Protein AF-A0AAI9EAX4-F1 (afdb_monomer)

Mean predicted aligned error: 11.77 Å

pLDDT: mean 80.47, std 24.31, range [25.2, 98.38]

Sequence (214 aa):
MRRTCQTTLLSLQWLIKSNVPVEVDAMWQENSTQPCDTGSPLPTLQKEFPSLDFTSVDPTFPSKSPPYYAFTPAANKTRGAACLQDLYSRPEKVIAVVSHSGFLRTGIARRRFANADYRIFTFGGLELFEDEGTERKGGGLGRSQRGIFEVREGDFPREEEEEDDDDAEPEEPEHPNEEPLLAAAAESWLSPLWSLLAIFGGGGGGGGGGGGRG

Solvent-accessible surface area (backbone atoms only — not comparable to full-atom values): 13166 Å² total; per-residue (Å²): 83,70,72,37,56,51,47,47,60,66,76,42,35,71,47,48,77,70,70,48,85,76,85,53,62,60,89,52,46,46,39,55,81,48,77,91,45,43,46,65,48,58,74,58,48,45,71,74,39,72,90,56,64,61,88,82,30,58,82,68,47,47,58,52,52,74,72,56,36,22,54,39,70,68,21,33,43,53,40,22,51,51,54,41,51,53,58,65,70,45,91,55,58,64,46,80,45,65,36,30,37,64,28,44,19,65,27,68,66,26,33,57,52,27,68,79,17,31,40,42,28,37,52,70,73,86,44,77,44,66,36,65,75,18,50,78,44,8,22,72,71,45,67,15,59,65,66,80,49,82,81,54,77,86,79,35,70,81,81,76,76,79,74,78,77,84,76,80,74,92,78,86,89,83,86,92,86,77,88,82,92,84,87,86,83,81,82,86,82,94,79,92,80,43,22,39,41,36,40,36,38,69,75,79,88,79,84,92,82,83,83,89,88,133

Foldseek 3Di:
DLVLLVLCCPVVVVVVVVVDDDDDEQLQQAQDPPPLRFDDQPVVVCVVRVVHDCPPYDNCPPDCDDDQNPNDLNNLQVSLLVVLVVVLPDPAQKDKDWHFQLSCCRRHAQFGFWAQFEWEWEDPPSHTDTDPCQQVLQGPVSPGDHDGHDDDPVSGPPPDPPPPCPPDDDDDDDDDDDDDDDDDDDDDDDDDGTYMYMYGHPPDDDDDDDDDDD

Radius of gyration: 22.08 Å; Cα contacts (8 Å, |Δi|>4): 309; chains: 1; bounding box: 71×62×52 Å

Structure (mmCIF, N/CA/C/O backbone):
data_AF-A0AAI9EAX4-F1
#
_entry.id   AF-A0AAI9EAX4-F1
#
loop_
_atom_site.group_PDB
_atom_site.id
_atom_site.type_symbol
_atom_site.label_atom_id
_atom_site.label_alt_id
_atom_site.label_comp_id
_atom_site.label_asym_id
_atom_site.label_entity_id
_atom_site.label_seq_id
_atom_site.pdbx_PDB_ins_code
_atom_site.Cartn_x
_atom_site.Cartn_y
_atom_site.Cartn_z
_atom_site.occupancy
_atom_site.B_iso_or_equiv
_atom_site.auth_seq_id
_atom_site.auth_comp_id
_atom_site.auth_asym_id
_atom_site.auth_atom_id
_atom_site.pdbx_PDB_model_num
ATOM 1 N N . MET A 1 1 ? 4.984 7.178 2.406 1.00 92.94 1 MET A N 1
ATOM 2 C CA . MET A 1 1 ? 5.122 8.389 1.550 1.00 92.94 1 MET A CA 1
ATOM 3 C C . MET A 1 1 ? 4.101 9.441 1.985 1.00 92.94 1 MET A C 1
ATOM 5 O O . MET A 1 1 ? 3.061 9.056 2.498 1.00 92.94 1 MET A O 1
ATOM 9 N N . ARG A 1 2 ? 4.323 10.748 1.748 1.00 95.56 2 ARG A N 1
ATOM 10 C CA . ARG A 1 2 ? 3.392 11.828 2.173 1.00 95.56 2 ARG A CA 1
ATOM 11 C C . ARG A 1 2 ? 1.918 11.535 1.838 1.00 95.56 2 ARG A C 1
ATOM 13 O O . ARG A 1 2 ? 1.054 11.666 2.699 1.00 95.56 2 ARG A O 1
ATOM 20 N N . ARG A 1 3 ? 1.646 11.084 0.605 1.00 92.75 3 ARG A N 1
ATOM 21 C CA . ARG A 1 3 ? 0.286 10.777 0.120 1.00 92.75 3 ARG A CA 1
ATOM 22 C C . ARG A 1 3 ? -0.392 9.642 0.901 1.00 92.75 3 ARG A C 1
ATOM 24 O O . ARG A 1 3 ? -1.595 9.717 1.148 1.00 92.75 3 ARG A O 1
ATOM 31 N N . THR A 1 4 ? 0.358 8.621 1.324 1.00 95.50 4 THR A N 1
ATOM 32 C CA . THR A 1 4 ? -0.196 7.519 2.128 1.00 95.50 4 THR A CA 1
ATOM 33 C C . THR A 1 4 ? -0.457 7.968 3.558 1.00 95.50 4 THR A C 1
ATOM 35 O O . THR A 1 4 ? -1.554 7.738 4.052 1.00 95.50 4 THR A O 1
ATOM 38 N N . CYS A 1 5 ? 0.458 8.729 4.172 1.00 96.44 5 CYS A N 1
ATOM 39 C CA . CYS A 1 5 ? 0.250 9.325 5.499 1.00 96.44 5 CYS A CA 1
ATOM 40 C C . CYS A 1 5 ? -1.024 10.188 5.544 1.00 96.44 5 CYS A C 1
ATOM 42 O O . CYS A 1 5 ? -1.869 10.006 6.419 1.00 96.44 5 CYS A O 1
ATOM 44 N N . GLN A 1 6 ? -1.213 11.077 4.561 1.00 96.12 6 GLN A N 1
ATOM 45 C CA . GLN A 1 6 ? -2.427 11.897 4.443 1.00 96.12 6 GLN A CA 1
ATOM 46 C C . GLN A 1 6 ? -3.685 11.042 4.271 1.00 96.12 6 GLN A C 1
ATOM 48 O O . GLN A 1 6 ? -4.680 11.269 4.955 1.00 96.12 6 GLN A O 1
ATOM 53 N N . THR A 1 7 ? -3.644 10.045 3.383 1.00 94.12 7 THR A N 1
ATOM 54 C CA . THR A 1 7 ? -4.793 9.163 3.126 1.00 94.12 7 THR A CA 1
ATOM 55 C C . THR A 1 7 ? -5.202 8.404 4.383 1.00 94.12 7 THR A C 1
ATOM 57 O O . THR A 1 7 ? -6.393 8.373 4.696 1.00 94.12 7 THR A O 1
ATOM 60 N N . THR A 1 8 ? -4.239 7.860 5.131 1.00 95.81 8 THR A N 1
ATOM 61 C CA . THR A 1 8 ? -4.474 7.186 6.414 1.00 95.81 8 THR A CA 1
ATOM 62 C C . THR A 1 8 ? -5.141 8.128 7.413 1.00 95.81 8 THR A C 1
ATOM 64 O O . THR A 1 8 ? -6.215 7.821 7.927 1.00 95.81 8 THR A O 1
ATOM 67 N N . LEU A 1 9 ? -4.556 9.308 7.643 1.00 95.88 9 LEU A N 1
ATOM 68 C CA . LEU A 1 9 ? -5.046 10.253 8.651 1.00 95.88 9 LEU A CA 1
ATOM 69 C C . LEU A 1 9 ? -6.412 10.863 8.309 1.00 95.88 9 LEU A C 1
ATOM 71 O O . LEU A 1 9 ? -7.163 11.201 9.222 1.00 95.88 9 LEU A O 1
ATOM 75 N N . LEU A 1 10 ? -6.742 11.008 7.023 1.00 94.12 10 LEU A N 1
ATOM 76 C CA . LEU A 1 10 ? -8.022 11.566 6.576 1.00 94.12 10 LEU A CA 1
ATOM 77 C C . LEU A 1 10 ? -9.114 10.498 6.460 1.00 94.12 10 LEU A C 1
ATOM 79 O O . LEU A 1 10 ? -10.216 10.685 6.968 1.00 94.12 10 LEU A O 1
ATOM 83 N N . SER A 1 11 ? -8.819 9.373 5.807 1.00 92.50 11 SER A N 1
ATOM 84 C CA . SER A 1 11 ? -9.838 8.378 5.430 1.00 92.50 11 SER A CA 1
ATOM 85 C C . SER A 1 11 ? -10.098 7.360 6.536 1.00 92.50 11 SER A C 1
ATOM 87 O O . SER A 1 11 ? -11.209 6.846 6.662 1.00 92.50 11 SER A O 1
ATOM 89 N N . LEU A 1 12 ? -9.084 7.077 7.358 1.00 94.31 12 LEU A N 1
ATOM 90 C CA . LEU A 1 12 ? -9.155 6.108 8.454 1.00 94.31 12 LEU A CA 1
ATOM 91 C C . LEU A 1 12 ? -9.147 6.793 9.826 1.00 94.31 12 LEU A C 1
ATOM 93 O O . LEU A 1 12 ? -8.984 6.131 10.847 1.00 94.31 12 LEU A O 1
ATOM 97 N N . GLN A 1 13 ? -9.385 8.110 9.875 1.00 95.25 13 GLN A N 1
ATOM 98 C CA . GLN A 1 13 ? -9.386 8.883 11.120 1.00 95.25 13 GLN A CA 1
ATOM 99 C C . GLN A 1 13 ? -10.303 8.285 12.194 1.00 95.25 13 GLN A C 1
ATOM 101 O O . GLN A 1 13 ? -10.005 8.353 13.383 1.00 95.25 13 GLN A O 1
ATOM 106 N N . TRP A 1 14 ? -11.436 7.718 11.780 1.00 95.75 14 TRP A N 1
ATOM 107 C CA . TRP A 1 14 ? -12.404 7.109 12.683 1.00 95.75 14 TRP A CA 1
ATOM 108 C C . TRP A 1 14 ? -11.838 5.869 13.395 1.00 95.75 14 TRP A C 1
ATOM 110 O O . TRP A 1 14 ? -12.095 5.712 14.582 1.00 95.75 14 TRP A O 1
ATOM 120 N N . LEU A 1 15 ? -11.005 5.059 12.727 1.00 95.19 15 LEU A N 1
ATOM 121 C CA . LEU A 1 15 ? -10.298 3.926 13.342 1.00 95.19 15 LEU A CA 1
ATOM 122 C C . LEU A 1 15 ? -9.231 4.411 14.326 1.00 95.19 15 LEU A C 1
ATOM 124 O O . LEU A 1 15 ? -9.143 3.905 15.442 1.00 95.19 15 LEU A O 1
ATOM 128 N N . ILE A 1 16 ? -8.469 5.438 13.939 1.00 95.31 16 ILE A N 1
ATOM 129 C CA . ILE A 1 16 ? -7.430 6.040 14.789 1.00 95.31 16 ILE A CA 1
ATOM 130 C C . ILE A 1 16 ? -8.053 6.597 16.075 1.00 95.31 16 ILE A C 1
ATOM 132 O O . ILE A 1 16 ? -7.567 6.342 17.173 1.00 95.31 16 ILE A O 1
ATOM 136 N N . LYS A 1 17 ? -9.188 7.299 15.960 1.00 96.38 17 LYS A N 1
ATOM 137 C CA . LYS A 1 17 ? -9.969 7.797 17.108 1.00 96.38 17 LYS A CA 1
ATOM 138 C C . LYS A 1 17 ? -10.518 6.674 17.994 1.00 96.38 17 LYS A C 1
ATOM 140 O O . LYS A 1 17 ? -10.800 6.915 19.163 1.00 96.38 17 LYS A O 1
ATOM 145 N N . SER A 1 18 ? -10.662 5.466 17.455 1.00 96.94 18 SER A N 1
ATOM 146 C CA . SER A 1 18 ? -11.026 4.252 18.191 1.00 96.94 18 SER A CA 1
ATOM 147 C C . SER A 1 18 ? -9.814 3.465 18.711 1.00 96.94 18 SER A C 1
ATOM 149 O O . SER A 1 18 ? -9.976 2.319 19.119 1.00 96.94 18 SER A O 1
ATOM 151 N N . ASN A 1 19 ? -8.622 4.073 18.743 1.00 96.00 19 ASN A N 1
ATOM 152 C CA . ASN A 1 19 ? -7.365 3.482 19.218 1.00 96.00 19 ASN A CA 1
ATOM 153 C C . ASN A 1 19 ? -6.867 2.280 18.399 1.00 96.00 19 ASN A C 1
ATOM 155 O O . ASN A 1 19 ? -6.157 1.425 18.928 1.00 96.00 19 ASN A O 1
ATOM 159 N N . VAL A 1 20 ? -7.206 2.203 17.109 1.00 96.06 20 VAL A N 1
ATOM 160 C CA . VAL A 1 20 ? -6.536 1.259 16.204 1.00 96.06 20 VAL A CA 1
ATOM 161 C C . VAL A 1 20 ? -5.121 1.781 15.916 1.00 96.06 20 VAL A C 1
ATOM 163 O O . VAL A 1 20 ? -4.994 2.938 15.501 1.00 96.06 20 VAL A O 1
ATOM 166 N N . PRO A 1 21 ? -4.065 0.975 16.141 1.00 95.81 21 PRO A N 1
ATOM 167 C CA . PRO A 1 21 ? -2.690 1.410 15.924 1.00 95.81 21 PRO A CA 1
ATOM 168 C C . PRO A 1 21 ? -2.411 1.674 14.440 1.00 95.81 21 PRO A C 1
ATOM 170 O O . PRO A 1 21 ? -2.977 1.026 13.559 1.00 95.81 21 PRO A O 1
ATOM 173 N N . VAL A 1 22 ? -1.516 2.628 14.173 1.00 97.19 22 VAL A N 1
ATOM 174 C CA . VAL A 1 22 ? -1.016 2.935 12.828 1.00 97.19 22 VAL A CA 1
ATOM 175 C C . VAL A 1 22 ? 0.476 2.655 12.799 1.00 97.19 22 VAL A C 1
ATOM 177 O O . VAL A 1 22 ? 1.227 3.263 13.556 1.00 97.19 22 VAL A O 1
ATOM 180 N N . GLU A 1 23 ? 0.887 1.771 11.900 1.00 97.25 23 GLU A N 1
ATOM 181 C CA . GLU A 1 23 ? 2.288 1.458 11.644 1.00 97.25 23 GLU A CA 1
ATOM 182 C C . GLU A 1 23 ? 2.729 2.103 10.329 1.00 97.25 23 GLU A C 1
ATOM 184 O O . GLU A 1 23 ? 2.016 2.047 9.321 1.00 97.25 23 GLU A O 1
ATOM 189 N N . VAL A 1 24 ? 3.888 2.760 10.350 1.00 97.75 24 VAL A N 1
ATOM 190 C CA . VAL A 1 24 ? 4.512 3.320 9.152 1.00 97.75 24 VAL A CA 1
ATOM 191 C C . VAL A 1 24 ? 5.652 2.400 8.745 1.00 97.75 24 VAL A C 1
ATOM 193 O O . VAL A 1 24 ? 6.539 2.133 9.547 1.00 97.75 24 VAL A O 1
ATOM 196 N N . ASP A 1 25 ? 5.641 1.950 7.493 1.00 97.38 25 ASP A N 1
ATOM 197 C CA . ASP A 1 25 ? 6.605 0.969 6.999 1.00 97.38 25 ASP A CA 1
ATOM 198 C C . ASP A 1 25 ? 7.050 1.307 5.562 1.00 97.38 25 ASP A C 1
ATOM 200 O O . ASP A 1 25 ? 6.240 1.581 4.667 1.00 97.38 25 ASP A O 1
ATOM 204 N N . ALA A 1 26 ? 8.371 1.330 5.360 1.00 97.38 26 ALA A N 1
ATOM 205 C CA . ALA A 1 26 ? 9.020 1.625 4.087 1.00 97.38 26 ALA A CA 1
ATOM 206 C C . ALA A 1 26 ? 8.817 0.518 3.042 1.00 97.38 26 ALA A C 1
ATOM 208 O O . ALA A 1 26 ? 8.855 0.814 1.846 1.00 97.38 26 ALA A O 1
ATOM 209 N N . MET A 1 27 ? 8.537 -0.724 3.449 1.00 97.75 27 MET A N 1
ATOM 210 C CA . MET A 1 27 ? 8.286 -1.847 2.537 1.00 97.75 27 MET A CA 1
ATOM 211 C C . MET A 1 27 ? 7.044 -1.637 1.660 1.00 97.75 27 MET A C 1
ATOM 213 O O . MET A 1 27 ? 6.956 -2.198 0.571 1.00 97.75 27 MET A O 1
ATOM 217 N N . TRP A 1 28 ? 6.129 -0.754 2.074 1.00 97.38 28 TRP A N 1
ATOM 218 C CA . TRP A 1 28 ? 4.896 -0.411 1.354 1.00 97.38 28 TRP A CA 1
ATOM 219 C C . TRP A 1 28 ? 5.002 0.824 0.453 1.00 97.38 28 TRP A C 1
ATOM 221 O O . TRP A 1 28 ? 3.979 1.348 -0.005 1.00 97.38 28 TRP A O 1
ATOM 231 N N . GLN A 1 29 ? 6.209 1.338 0.212 1.00 96.12 29 GLN A N 1
ATOM 232 C CA . GLN A 1 29 ? 6.412 2.450 -0.717 1.00 96.12 29 GLN A CA 1
ATOM 233 C C . GLN A 1 29 ? 6.137 2.054 -2.181 1.00 96.12 29 GLN A C 1
ATOM 235 O O . GLN A 1 29 ? 6.177 0.877 -2.533 1.00 96.12 29 GLN A O 1
ATOM 240 N N . GLU A 1 30 ? 5.888 3.041 -3.052 1.00 95.50 30 GLU A N 1
ATOM 241 C CA . GLU A 1 30 ? 5.718 2.780 -4.491 1.00 95.50 30 GLU A CA 1
ATOM 242 C C . GLU A 1 30 ? 6.979 2.141 -5.101 1.00 95.50 30 GLU A C 1
ATOM 244 O O . GLU A 1 30 ? 8.095 2.339 -4.611 1.00 95.50 30 GLU A O 1
ATOM 249 N N . ASN A 1 31 ? 6.808 1.343 -6.153 1.00 94.06 31 ASN A N 1
ATOM 250 C CA . ASN A 1 31 ? 7.900 0.601 -6.779 1.00 94.06 31 ASN A CA 1
ATOM 251 C C . ASN A 1 31 ? 8.735 1.430 -7.763 1.00 94.06 31 ASN A C 1
ATOM 253 O O . ASN A 1 31 ? 9.932 1.193 -7.850 1.00 94.06 31 ASN A O 1
ATOM 257 N N . SER A 1 32 ? 8.136 2.399 -8.456 1.00 93.12 32 SER A N 1
ATOM 258 C CA . SER A 1 32 ? 8.816 3.171 -9.495 1.00 93.12 32 SER A CA 1
ATOM 259 C C . SER A 1 32 ? 9.848 4.154 -8.921 1.00 93.12 32 SER A C 1
ATOM 261 O O . SER A 1 32 ? 9.729 4.632 -7.788 1.00 93.12 32 SER A O 1
ATOM 263 N N . THR A 1 33 ? 10.865 4.469 -9.726 1.00 92.56 33 THR A N 1
ATOM 264 C CA . THR A 1 33 ? 11.922 5.451 -9.422 1.00 92.56 33 THR A CA 1
ATOM 265 C C . THR A 1 33 ? 11.577 6.868 -9.874 1.00 92.56 33 THR A C 1
ATOM 267 O O . THR A 1 33 ? 12.391 7.778 -9.721 1.00 92.56 33 THR A O 1
ATOM 270 N N . GLN A 1 34 ? 10.375 7.092 -10.418 1.00 90.00 34 GLN A N 1
ATOM 271 C CA . GLN A 1 34 ? 9.969 8.423 -10.857 1.00 90.00 34 GLN A CA 1
ATOM 272 C C . GLN A 1 34 ? 10.002 9.407 -9.674 1.00 90.00 34 GLN A C 1
ATOM 274 O O . GLN A 1 34 ? 9.651 9.034 -8.547 1.00 90.00 34 GLN A O 1
ATOM 279 N N . PRO A 1 35 ? 10.358 10.687 -9.890 1.00 89.62 35 PRO A N 1
ATOM 280 C CA . PRO A 1 35 ? 10.411 11.666 -8.804 1.00 89.62 35 PRO A CA 1
ATOM 281 C C . PRO A 1 35 ? 9.089 11.792 -8.034 1.00 89.62 35 PRO A C 1
ATOM 283 O O . PRO A 1 35 ? 9.083 12.000 -6.823 1.00 89.62 35 PRO A O 1
ATOM 286 N N . CYS A 1 36 ? 7.951 11.614 -8.712 1.00 87.19 36 CYS A N 1
ATOM 287 C CA . CYS A 1 36 ? 6.626 11.641 -8.090 1.00 87.19 36 CYS A CA 1
ATOM 288 C C . CYS A 1 36 ? 6.307 10.397 -7.234 1.00 87.19 36 CYS A C 1
ATOM 290 O O . CYS A 1 36 ? 5.404 10.465 -6.389 1.00 87.19 36 CYS A O 1
ATOM 292 N N . ASP A 1 37 ? 7.047 9.303 -7.413 1.00 90.25 37 ASP A N 1
ATOM 293 C CA . ASP A 1 37 ? 6.908 8.017 -6.715 1.00 90.25 37 ASP A CA 1
ATOM 294 C C . ASP A 1 37 ? 8.024 7.769 -5.688 1.00 90.25 37 ASP A C 1
ATOM 296 O O . ASP A 1 37 ? 8.017 6.784 -4.941 1.00 90.25 37 ASP A O 1
ATOM 300 N N . THR A 1 38 ? 8.945 8.724 -5.574 1.00 94.00 38 THR A N 1
ATOM 301 C CA . THR A 1 38 ? 9.957 8.769 -4.524 1.00 94.00 38 THR A CA 1
ATOM 302 C C . THR A 1 38 ? 9.430 9.556 -3.323 1.00 94.00 38 THR A C 1
ATOM 304 O O . THR A 1 38 ? 8.792 10.604 -3.447 1.00 94.00 38 THR A O 1
ATOM 307 N N . GLY A 1 39 ? 9.619 9.004 -2.124 1.00 93.56 39 GLY A N 1
ATOM 308 C CA . GLY A 1 39 ? 9.177 9.632 -0.880 1.00 93.56 39 GLY A CA 1
ATOM 309 C C . GLY A 1 39 ? 9.954 10.907 -0.534 1.00 93.56 39 GLY A C 1
ATOM 310 O O . GLY A 1 39 ? 10.961 11.237 -1.147 1.00 93.56 39 GLY A O 1
ATOM 311 N N . SER A 1 40 ? 9.495 11.625 0.493 1.00 96.25 40 SER A N 1
ATOM 312 C CA . SER A 1 40 ? 10.293 12.685 1.125 1.00 96.25 40 SER A CA 1
ATOM 313 C C . SER A 1 40 ? 11.113 12.106 2.283 1.00 96.25 40 SER A C 1
ATOM 315 O O . SER A 1 40 ? 10.648 11.139 2.885 1.00 96.25 40 SER A O 1
ATOM 317 N N . PRO A 1 41 ? 12.275 12.685 2.633 1.00 96.81 41 PRO A N 1
ATOM 318 C CA . PRO A 1 41 ? 13.086 12.223 3.760 1.00 96.81 41 PRO A CA 1
ATOM 319 C C . PRO A 1 41 ? 12.310 12.133 5.082 1.00 96.81 41 PRO A C 1
ATOM 321 O O . PRO A 1 41 ? 11.395 12.927 5.329 1.00 96.81 41 PRO A O 1
ATOM 324 N N . LEU A 1 42 ? 12.714 11.209 5.961 1.00 97.56 42 LEU A N 1
ATOM 325 C CA . LEU A 1 42 ? 12.060 10.990 7.260 1.00 97.56 42 LEU A CA 1
ATOM 326 C C . LEU A 1 42 ? 11.935 12.262 8.119 1.00 97.56 42 LEU A C 1
ATOM 328 O O . LEU A 1 42 ? 10.827 12.505 8.598 1.00 97.56 42 LEU A O 1
ATOM 332 N N . PRO A 1 43 ? 12.960 13.134 8.261 1.00 97.69 43 PRO A N 1
ATOM 333 C CA . PRO A 1 43 ? 12.820 14.360 9.055 1.00 97.69 43 PRO A CA 1
ATOM 334 C C . PRO A 1 43 ? 11.721 15.295 8.534 1.00 97.69 43 PRO A C 1
ATOM 336 O O . PRO A 1 43 ? 11.022 15.951 9.307 1.00 97.69 43 PRO A O 1
ATOM 339 N N . THR A 1 44 ? 11.534 15.341 7.212 1.00 98.19 44 THR A N 1
ATOM 340 C CA . THR A 1 44 ? 10.458 16.111 6.586 1.00 98.19 44 THR A CA 1
ATOM 341 C C . THR A 1 44 ? 9.097 15.516 6.934 1.00 98.19 44 THR A C 1
ATOM 343 O O . THR A 1 44 ? 8.210 16.246 7.370 1.00 98.19 44 THR A O 1
ATOM 346 N N . LEU A 1 45 ? 8.932 14.196 6.792 1.00 98.12 45 LEU A N 1
ATOM 347 C CA . LEU A 1 45 ? 7.661 13.526 7.085 1.00 98.12 45 LEU A CA 1
ATOM 348 C C . LEU A 1 45 ? 7.298 13.576 8.573 1.00 98.12 45 LEU A C 1
ATOM 350 O O . LEU A 1 45 ? 6.145 13.841 8.893 1.00 98.12 45 LEU A O 1
ATOM 354 N N . GLN A 1 46 ? 8.260 13.396 9.476 1.00 97.81 46 GLN A N 1
ATOM 355 C CA . GLN A 1 46 ? 8.043 13.502 10.924 1.00 97.81 46 GLN A CA 1
ATOM 356 C C . GLN A 1 46 ? 7.540 14.894 11.323 1.00 97.81 46 GLN A C 1
ATOM 358 O O . GLN A 1 46 ? 6.622 15.019 12.131 1.00 97.81 46 GLN A O 1
ATOM 363 N N . LYS A 1 47 ? 8.099 15.951 10.717 1.00 98.31 47 LYS A N 1
ATOM 364 C CA . LYS A 1 47 ? 7.644 17.328 10.943 1.00 98.31 47 LYS A CA 1
ATOM 365 C C . LYS A 1 47 ? 6.227 17.568 10.413 1.00 98.31 47 LYS A C 1
ATOM 367 O O . LYS A 1 47 ? 5.461 18.299 11.033 1.00 98.31 47 LYS A O 1
ATOM 372 N N . GLU A 1 48 ? 5.891 16.996 9.260 1.00 98.38 48 GLU A N 1
ATOM 373 C CA . GLU A 1 48 ? 4.571 17.148 8.635 1.00 98.38 48 GLU A CA 1
ATOM 374 C C . GLU A 1 48 ? 3.479 16.315 9.321 1.00 98.38 48 GLU A C 1
ATOM 376 O O . GLU A 1 48 ? 2.324 16.737 9.368 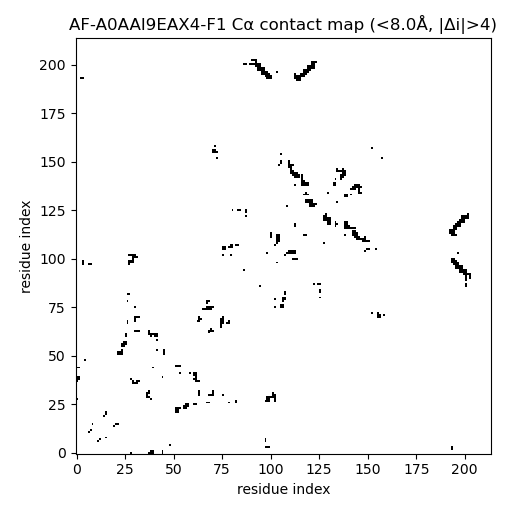1.00 98.38 48 GLU A O 1
ATOM 381 N N . PHE A 1 49 ? 3.836 15.149 9.864 1.00 98.06 49 PHE A N 1
ATOM 382 C CA . PHE A 1 49 ? 2.915 14.185 10.464 1.00 98.06 49 PHE A CA 1
ATOM 383 C C . PHE A 1 49 ? 3.352 13.802 11.885 1.00 98.06 49 PHE A C 1
ATOM 385 O O . PHE A 1 49 ? 3.624 12.630 12.143 1.00 98.06 49 PHE A O 1
ATOM 392 N N . PRO A 1 50 ? 3.373 14.752 12.839 1.00 97.62 50 PRO A N 1
ATOM 393 C CA . PRO A 1 50 ? 3.887 14.513 14.192 1.00 97.62 50 PRO A CA 1
ATOM 394 C C . PRO A 1 50 ? 3.057 13.508 15.005 1.00 97.62 50 PRO A C 1
ATOM 396 O O . PRO A 1 50 ? 3.481 13.080 16.072 1.00 97.62 50 PRO A O 1
ATOM 399 N N . SER A 1 51 ? 1.858 13.153 14.536 1.00 96.44 51 SER A N 1
ATOM 400 C CA . SER A 1 51 ? 1.003 12.144 15.164 1.00 96.44 51 SER A CA 1
ATOM 401 C C . SER A 1 51 ? 1.332 10.708 14.749 1.00 96.44 51 SER A C 1
ATOM 403 O O . SER A 1 51 ? 0.725 9.785 15.284 1.00 96.44 51 SER A O 1
ATOM 405 N N . LEU A 1 52 ? 2.187 10.512 13.742 1.00 97.50 52 LEU A N 1
ATOM 406 C CA . LEU A 1 52 ? 2.613 9.193 13.282 1.00 97.50 52 LEU A CA 1
ATOM 407 C C . LEU A 1 52 ? 3.993 8.870 13.852 1.00 97.50 52 LEU A C 1
ATOM 409 O O . LEU A 1 52 ? 4.865 9.736 13.907 1.00 97.50 52 LEU A O 1
ATOM 413 N N . ASP A 1 53 ? 4.187 7.613 14.236 1.00 97.31 53 ASP A N 1
ATOM 414 C CA . ASP A 1 53 ? 5.485 7.111 14.666 1.00 97.31 53 ASP A CA 1
ATOM 415 C C . ASP A 1 53 ? 6.292 6.638 13.450 1.00 97.31 53 ASP A C 1
ATOM 417 O O . ASP A 1 53 ? 5.829 5.815 12.662 1.00 97.31 53 ASP A O 1
ATOM 421 N N . PHE A 1 54 ? 7.493 7.191 13.287 1.00 97.69 54 PHE A N 1
ATOM 422 C CA . PHE A 1 54 ? 8.431 6.839 12.218 1.00 97.69 54 PHE A CA 1
ATOM 423 C C . PHE A 1 54 ? 9.695 6.152 12.756 1.00 97.69 54 PHE A C 1
ATOM 425 O O . PHE A 1 54 ? 10.637 5.948 11.995 1.00 97.69 54 PHE A O 1
ATOM 432 N N . THR A 1 55 ? 9.769 5.851 14.054 1.00 96.44 55 THR A N 1
ATOM 433 C CA . THR A 1 55 ? 10.992 5.337 14.696 1.00 96.44 55 THR A CA 1
ATOM 434 C C . THR A 1 55 ? 11.412 3.958 14.191 1.00 96.44 55 THR A C 1
ATOM 436 O O . THR A 1 55 ? 12.605 3.670 14.160 1.00 96.44 55 THR A O 1
ATOM 439 N N . SER A 1 56 ? 10.457 3.133 13.756 1.00 94.81 56 SER A N 1
ATOM 440 C CA . SER A 1 56 ? 10.693 1.806 13.174 1.00 94.81 56 SER A CA 1
ATOM 441 C C . SER A 1 56 ? 10.885 1.815 11.656 1.00 94.81 56 SER A C 1
ATOM 443 O O . SER A 1 56 ? 11.145 0.764 11.073 1.00 94.81 56 SER A O 1
ATOM 445 N N . VAL A 1 57 ? 10.746 2.970 10.994 1.00 97.56 57 VAL A N 1
ATOM 446 C CA . VAL A 1 57 ? 10.869 3.050 9.535 1.00 97.56 57 VAL A CA 1
ATOM 447 C C . VAL A 1 57 ? 12.329 2.869 9.143 1.00 97.56 57 VAL A C 1
ATOM 449 O O . VAL A 1 57 ? 13.208 3.515 9.714 1.00 97.56 57 VAL A O 1
ATOM 452 N N . ASP A 1 58 ? 12.572 2.026 8.136 1.00 96.44 58 ASP A N 1
ATOM 453 C CA . ASP A 1 58 ? 13.900 1.817 7.559 1.00 96.44 58 ASP A CA 1
ATOM 454 C C . ASP A 1 58 ? 14.587 3.173 7.282 1.00 96.44 58 ASP A C 1
ATOM 456 O O . ASP A 1 58 ? 14.061 3.982 6.506 1.00 96.44 58 ASP A O 1
ATOM 460 N N . PRO A 1 59 ? 15.753 3.448 7.898 1.00 95.62 59 PRO A N 1
ATOM 461 C CA . PRO A 1 59 ? 16.430 4.735 7.776 1.00 95.62 59 PRO A CA 1
ATOM 462 C C . PRO A 1 59 ? 16.938 5.021 6.357 1.00 95.62 59 PRO A C 1
ATOM 464 O O . PRO A 1 59 ? 17.256 6.169 6.052 1.00 95.62 59 PRO A O 1
ATOM 467 N N . THR A 1 60 ? 17.009 4.012 5.483 1.00 95.56 60 THR A N 1
ATOM 468 C CA . THR A 1 60 ? 17.353 4.194 4.067 1.00 95.56 60 THR A CA 1
ATOM 469 C C . THR A 1 60 ? 16.198 4.781 3.254 1.00 95.56 60 THR A C 1
ATOM 471 O O . THR A 1 60 ? 16.418 5.264 2.142 1.00 95.56 60 THR A O 1
ATOM 474 N N . PHE A 1 61 ? 14.970 4.809 3.784 1.00 96.38 61 PHE A N 1
ATOM 475 C CA . PHE A 1 61 ? 13.844 5.486 3.143 1.00 96.38 61 PHE A CA 1
ATOM 476 C C . PHE A 1 61 ? 14.167 6.978 2.894 1.00 96.38 61 PHE A C 1
ATOM 478 O O . PHE A 1 61 ? 14.613 7.671 3.813 1.00 96.38 61 PHE A O 1
ATOM 485 N N . PRO A 1 62 ? 13.900 7.534 1.691 1.00 95.50 62 PRO A N 1
ATOM 486 C CA . PRO A 1 62 ? 13.048 7.014 0.616 1.00 95.50 62 PRO A CA 1
ATOM 487 C C . PRO A 1 62 ? 13.806 6.336 -0.540 1.00 95.50 62 PRO A C 1
ATOM 489 O O . PRO A 1 62 ? 13.350 6.411 -1.682 1.00 95.50 62 PRO A O 1
ATOM 492 N N . SER A 1 63 ? 14.962 5.720 -0.268 1.00 94.06 63 SER A N 1
ATOM 493 C CA . SER A 1 63 ? 15.784 5.062 -1.287 1.00 94.06 63 SER A CA 1
ATOM 494 C C . SER A 1 63 ? 14.993 4.056 -2.132 1.00 94.06 63 SER A C 1
ATOM 496 O O . SER A 1 63 ? 14.083 3.375 -1.649 1.00 94.06 63 SER A O 1
ATOM 498 N N . LYS A 1 64 ? 15.382 3.972 -3.409 1.00 93.88 64 LYS A N 1
ATOM 499 C CA . LYS A 1 64 ? 14.928 2.990 -4.405 1.00 93.88 64 LYS A CA 1
ATOM 500 C C . LYS A 1 64 ? 16.043 2.014 -4.788 1.00 93.88 64 LYS A C 1
ATOM 502 O O . LYS A 1 64 ? 16.016 1.425 -5.860 1.00 93.88 64 LYS A O 1
ATOM 507 N N . SER A 1 65 ? 17.060 1.892 -3.941 1.00 92.12 65 SER A N 1
ATOM 508 C CA . SER A 1 65 ? 18.210 1.022 -4.172 1.00 92.12 65 SER A CA 1
ATOM 509 C C . SER A 1 65 ? 17.903 -0.441 -3.816 1.00 92.12 65 SER A C 1
ATOM 511 O O . SER A 1 65 ? 16.980 -0.721 -3.039 1.00 92.12 65 SER A O 1
ATOM 513 N N . PRO A 1 66 ? 18.665 -1.398 -4.371 1.00 87.44 66 PRO A N 1
ATOM 514 C CA . PRO A 1 66 ? 18.578 -2.804 -3.985 1.00 87.44 66 PRO A CA 1
ATOM 515 C C . PRO A 1 66 ? 18.906 -3.029 -2.492 1.00 87.44 66 PRO A C 1
ATOM 517 O O . PRO A 1 66 ? 19.513 -2.168 -1.854 1.00 87.44 66 PRO A O 1
ATOM 520 N N . PRO A 1 67 ? 18.525 -4.191 -1.921 1.00 87.88 67 PRO A N 1
ATOM 521 C CA . PRO A 1 67 ? 17.868 -5.313 -2.602 1.00 87.88 67 PRO A CA 1
ATOM 522 C C . PRO A 1 67 ? 16.337 -5.208 -2.644 1.00 87.88 67 PRO A C 1
ATOM 524 O O . PRO A 1 67 ? 15.723 -5.750 -3.556 1.00 87.88 67 PRO A O 1
ATOM 527 N N . TYR A 1 68 ? 15.705 -4.515 -1.691 1.00 89.06 68 TYR A N 1
ATOM 528 C CA . TYR A 1 68 ? 14.242 -4.526 -1.555 1.00 89.06 68 TYR A CA 1
ATOM 529 C C . TYR A 1 68 ? 13.529 -3.423 -2.339 1.00 89.06 68 TYR A C 1
ATOM 531 O O . TYR A 1 68 ? 12.410 -3.638 -2.801 1.00 89.06 68 TYR A O 1
ATOM 539 N N . TYR A 1 69 ? 14.134 -2.239 -2.478 1.00 95.50 69 TYR A N 1
ATOM 540 C CA . TYR A 1 69 ? 13.446 -1.068 -3.033 1.00 95.50 69 TYR A CA 1
ATOM 541 C C . TYR A 1 69 ? 13.723 -0.820 -4.516 1.00 95.50 69 TYR A C 1
ATOM 543 O O . TYR A 1 69 ? 13.104 0.078 -5.088 1.00 95.50 69 TYR A O 1
ATOM 551 N N . ALA A 1 70 ? 14.605 -1.618 -5.126 1.00 95.50 70 ALA A N 1
ATOM 552 C CA . ALA A 1 70 ? 14.904 -1.551 -6.549 1.00 95.50 70 ALA A CA 1
ATOM 553 C C . ALA A 1 70 ? 13.644 -1.755 -7.398 1.00 95.50 70 ALA A C 1
ATOM 555 O O . ALA A 1 70 ? 12.805 -2.615 -7.112 1.00 95.50 70 ALA A O 1
ATOM 556 N N . PHE A 1 71 ? 13.527 -0.975 -8.475 1.00 95.69 71 PHE A N 1
ATOM 557 C CA . PHE A 1 71 ? 12.413 -1.075 -9.412 1.00 95.69 71 PHE A CA 1
ATOM 558 C C . PHE A 1 71 ? 12.641 -2.195 -10.438 1.00 95.69 71 PHE A C 1
ATOM 560 O O . PHE A 1 71 ? 12.629 -1.963 -11.641 1.00 95.69 71 PHE A O 1
ATOM 567 N N . THR A 1 72 ? 12.857 -3.416 -9.950 1.00 95.69 72 THR A N 1
ATOM 568 C CA . THR A 1 72 ? 13.074 -4.612 -10.777 1.00 95.69 72 THR A CA 1
ATOM 569 C C . THR A 1 72 ? 12.028 -5.684 -10.472 1.00 95.69 72 THR A C 1
ATOM 571 O O . THR A 1 72 ? 11.466 -5.705 -9.365 1.00 95.69 72 THR A O 1
ATOM 574 N N . PRO A 1 73 ? 11.758 -6.614 -11.408 1.00 95.06 73 PRO A N 1
ATOM 575 C CA . PRO A 1 73 ? 10.833 -7.718 -11.167 1.00 95.06 73 PRO A CA 1
ATOM 576 C C . PRO A 1 73 ? 11.219 -8.548 -9.933 1.00 95.06 73 PRO A C 1
ATOM 578 O O . PRO A 1 73 ? 10.359 -8.884 -9.113 1.00 95.06 73 PRO A O 1
ATOM 581 N N . ALA A 1 74 ? 12.513 -8.849 -9.775 1.00 95.12 74 ALA A N 1
ATOM 582 C CA . ALA A 1 74 ? 13.030 -9.681 -8.691 1.00 95.12 74 ALA A CA 1
ATOM 583 C C . ALA A 1 74 ? 12.881 -9.014 -7.314 1.00 95.12 74 ALA A C 1
ATOM 585 O O . ALA A 1 74 ? 12.343 -9.631 -6.386 1.00 95.12 74 ALA A O 1
ATOM 586 N N . ALA A 1 75 ? 13.292 -7.748 -7.187 1.00 96.25 75 ALA A N 1
ATOM 587 C CA . ALA A 1 75 ? 13.168 -6.989 -5.944 1.00 96.25 75 ALA A CA 1
ATOM 588 C C . ALA A 1 75 ? 11.697 -6.802 -5.557 1.00 96.25 75 ALA A C 1
ATOM 590 O O . ALA A 1 75 ? 11.303 -7.084 -4.424 1.00 96.25 75 ALA A O 1
ATOM 591 N N . ASN A 1 76 ? 10.850 -6.425 -6.518 1.00 96.19 76 ASN A N 1
ATOM 592 C CA . ASN A 1 76 ? 9.433 -6.181 -6.274 1.00 96.19 76 ASN A CA 1
ATOM 593 C C . ASN A 1 76 ? 8.677 -7.450 -5.849 1.00 96.19 76 ASN A C 1
ATOM 595 O O . ASN A 1 76 ? 7.863 -7.394 -4.925 1.00 96.19 76 ASN A O 1
ATOM 599 N N . LYS A 1 77 ? 8.967 -8.597 -6.481 1.00 95.94 77 LYS A N 1
ATOM 600 C CA . LYS A 1 77 ? 8.406 -9.903 -6.099 1.00 95.94 77 LYS A CA 1
ATOM 601 C C . LYS A 1 77 ? 8.856 -10.319 -4.699 1.00 95.94 77 LYS A C 1
ATOM 603 O O . LYS A 1 77 ? 8.027 -10.730 -3.892 1.00 95.94 77 LYS A O 1
ATOM 608 N N . THR A 1 78 ? 10.150 -10.195 -4.409 1.00 97.31 78 THR A N 1
ATOM 609 C CA . THR A 1 78 ? 10.724 -10.568 -3.106 1.00 97.31 78 THR A CA 1
ATOM 610 C C . THR A 1 78 ? 10.157 -9.697 -1.988 1.00 97.31 78 THR A C 1
ATOM 612 O O . THR A 1 78 ? 9.694 -10.218 -0.974 1.00 97.31 78 THR A O 1
A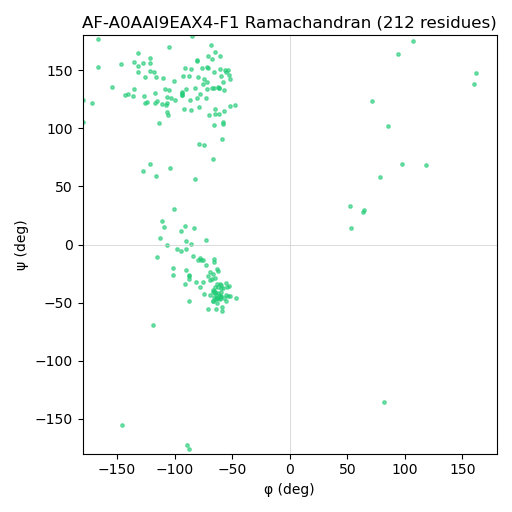TOM 615 N N . ARG A 1 79 ? 10.100 -8.376 -2.201 1.00 97.69 79 ARG A N 1
ATOM 616 C CA . ARG A 1 79 ? 9.498 -7.420 -1.264 1.00 97.69 79 ARG A CA 1
ATOM 617 C C . ARG A 1 79 ? 8.018 -7.717 -1.029 1.00 97.69 79 ARG A C 1
ATOM 619 O O . ARG A 1 79 ? 7.584 -7.762 0.114 1.00 97.69 79 ARG A O 1
ATOM 626 N N . GLY A 1 80 ? 7.257 -7.965 -2.095 1.00 96.94 80 GLY A N 1
ATOM 627 C CA . GLY A 1 80 ? 5.841 -8.315 -2.001 1.00 96.94 80 GLY A CA 1
ATOM 628 C C . GLY A 1 80 ? 5.584 -9.587 -1.188 1.00 96.94 80 GLY A C 1
ATOM 629 O O . GLY A 1 80 ? 4.722 -9.597 -0.312 1.00 96.94 80 GLY A O 1
ATOM 630 N N . ALA A 1 81 ? 6.384 -10.634 -1.411 1.00 96.62 81 ALA A N 1
ATOM 631 C CA . ALA A 1 81 ? 6.309 -11.870 -0.636 1.00 96.62 81 ALA A CA 1
ATOM 632 C C . ALA A 1 81 ? 6.631 -11.646 0.852 1.00 96.62 81 ALA A C 1
ATOM 634 O O . ALA A 1 81 ? 5.924 -12.173 1.709 1.00 96.62 81 ALA A O 1
ATOM 635 N N . ALA A 1 82 ? 7.646 -10.831 1.162 1.00 97.69 82 ALA A N 1
ATOM 636 C CA . ALA A 1 82 ? 7.980 -10.468 2.538 1.00 97.69 82 ALA A CA 1
ATOM 637 C C . ALA A 1 82 ? 6.833 -9.705 3.226 1.00 97.69 82 ALA A C 1
ATOM 639 O O . ALA A 1 82 ? 6.435 -10.079 4.326 1.00 97.69 82 ALA A O 1
ATOM 640 N N . CYS A 1 83 ? 6.237 -8.713 2.554 1.00 97.44 83 CYS A N 1
ATOM 641 C CA . CYS A 1 83 ? 5.057 -7.992 3.047 1.00 97.44 83 CYS A CA 1
ATOM 642 C C . CYS A 1 83 ? 3.875 -8.932 3.333 1.00 97.44 83 CYS A C 1
ATOM 644 O O . CYS A 1 83 ? 3.225 -8.819 4.368 1.00 97.44 83 CYS A O 1
ATOM 646 N N . LEU A 1 84 ? 3.573 -9.863 2.421 1.00 96.50 84 LEU A N 1
ATOM 647 C CA . LEU A 1 84 ? 2.477 -10.820 2.604 1.00 96.50 84 LEU A CA 1
ATOM 648 C C . LEU A 1 84 ? 2.746 -11.784 3.762 1.00 96.50 84 LEU A C 1
ATOM 650 O O . LEU A 1 84 ? 1.833 -12.080 4.528 1.00 96.50 84 LEU A O 1
ATOM 654 N N . GLN A 1 85 ? 3.987 -12.251 3.904 1.00 96.19 85 GLN A N 1
ATOM 655 C CA . GLN A 1 85 ? 4.395 -13.125 5.001 1.00 96.19 85 GLN A CA 1
ATOM 656 C C . GLN A 1 85 ? 4.298 -12.423 6.358 1.00 96.19 85 GLN A C 1
ATOM 658 O O . GLN A 1 85 ? 3.821 -13.039 7.314 1.00 96.19 85 GLN A O 1
ATOM 663 N N . ASP A 1 86 ? 4.713 -11.156 6.432 1.00 96.25 86 ASP A N 1
ATOM 664 C CA . ASP A 1 86 ? 4.553 -10.324 7.625 1.00 96.25 86 ASP A CA 1
ATOM 665 C C . ASP A 1 86 ? 3.070 -10.216 7.996 1.00 96.25 86 ASP A C 1
ATOM 667 O O . ASP A 1 86 ? 2.667 -10.703 9.052 1.00 96.25 86 ASP A O 1
ATOM 671 N N . LEU A 1 87 ? 2.228 -9.741 7.072 1.00 94.88 87 LEU A N 1
ATOM 672 C CA . LEU A 1 87 ? 0.786 -9.601 7.294 1.00 94.88 87 LEU A CA 1
ATOM 673 C C . LEU A 1 87 ? 0.086 -10.912 7.667 1.00 94.88 87 LEU A C 1
ATOM 675 O O . LEU A 1 87 ? -0.834 -10.897 8.478 1.00 94.88 87 LEU A O 1
ATOM 679 N N . TYR A 1 88 ? 0.488 -12.042 7.084 1.00 91.06 88 TYR A N 1
ATOM 680 C CA . TYR A 1 88 ? -0.094 -13.346 7.406 1.00 91.06 88 TYR A CA 1
ATOM 681 C C . TYR A 1 88 ? 0.276 -13.820 8.819 1.00 91.06 88 TYR A C 1
ATOM 683 O O . TYR A 1 88 ? -0.493 -14.538 9.456 1.00 91.06 88 TYR A O 1
ATOM 691 N N . SER A 1 89 ? 1.449 -13.427 9.322 1.00 92.62 89 SER A N 1
ATOM 692 C CA . SER A 1 89 ? 1.926 -13.809 10.659 1.00 92.62 89 SER A CA 1
ATOM 693 C C . SER A 1 89 ? 1.290 -13.006 11.798 1.00 92.62 89 SER A C 1
ATOM 695 O O . SER A 1 89 ? 1.424 -13.362 12.971 1.00 92.62 89 SER A O 1
ATOM 697 N N . ARG A 1 90 ? 0.591 -11.924 11.454 1.00 91.25 90 ARG A N 1
ATOM 698 C CA . ARG A 1 90 ? 0.005 -10.985 12.401 1.00 91.25 90 ARG A CA 1
ATOM 699 C C . ARG A 1 90 ? -1.245 -11.547 13.096 1.00 91.25 90 ARG A C 1
ATOM 701 O O . ARG A 1 90 ? -2.049 -12.237 12.469 1.00 91.25 90 ARG A O 1
ATOM 708 N N . PRO A 1 91 ? -1.451 -11.251 14.393 1.00 89.06 91 PRO A N 1
ATOM 709 C CA . PRO A 1 91 ? -2.608 -11.739 15.148 1.00 89.06 91 PRO A CA 1
ATOM 710 C C . PRO A 1 91 ? -3.915 -10.988 14.838 1.00 89.06 91 PRO A C 1
ATOM 712 O O . PRO A 1 91 ? -4.993 -11.425 15.257 1.00 89.06 91 PRO A O 1
ATOM 715 N N . GLU A 1 92 ? -3.855 -9.836 14.165 1.00 91.31 92 GLU A N 1
ATOM 716 C CA . GLU A 1 92 ? -5.026 -9.025 13.850 1.00 91.31 92 GLU A CA 1
ATOM 717 C C . GLU A 1 92 ? -5.958 -9.712 12.843 1.00 91.31 92 GLU A C 1
ATOM 719 O O . GLU A 1 92 ? -5.558 -10.198 11.790 1.00 91.31 92 GLU A O 1
ATOM 724 N N . LYS A 1 93 ? -7.264 -9.677 13.131 1.00 87.19 93 LYS A N 1
ATOM 725 C CA . LYS A 1 93 ? -8.293 -10.236 12.235 1.00 87.19 93 LYS A CA 1
ATOM 726 C C . LYS A 1 93 ? -8.489 -9.414 10.962 1.00 87.19 93 LYS A C 1
ATOM 728 O O . LYS A 1 93 ? -8.961 -9.931 9.956 1.00 87.19 93 LYS A O 1
ATOM 733 N N . VAL A 1 94 ? -8.204 -8.115 11.021 1.00 91.06 94 VAL A N 1
ATOM 734 C CA . VAL A 1 94 ? -8.381 -7.177 9.909 1.00 91.06 94 VAL A CA 1
ATOM 735 C C . VAL A 1 94 ? -7.245 -6.174 9.942 1.00 91.06 94 VAL A C 1
ATOM 737 O O . VAL A 1 94 ? -7.011 -5.550 10.975 1.00 91.06 94 VAL A O 1
ATOM 740 N N . ILE A 1 95 ? -6.578 -6.004 8.807 1.00 95.06 95 ILE A N 1
ATOM 741 C CA . ILE A 1 95 ? -5.466 -5.082 8.622 1.00 95.06 95 ILE A CA 1
ATOM 742 C C . ILE A 1 95 ? -5.781 -4.194 7.418 1.00 95.06 95 ILE A C 1
ATOM 744 O O . ILE A 1 95 ? -6.110 -4.667 6.330 1.00 95.06 95 ILE A O 1
ATOM 748 N N . ALA A 1 96 ? -5.690 -2.881 7.608 1.00 96.25 96 ALA A N 1
ATOM 749 C CA . ALA A 1 96 ? -5.794 -1.919 6.521 1.00 96.25 96 ALA A CA 1
ATOM 750 C C . ALA A 1 96 ? -4.390 -1.478 6.099 1.00 96.25 96 ALA A C 1
ATOM 752 O O . ALA A 1 96 ? -3.625 -0.961 6.907 1.00 96.25 96 ALA A O 1
ATOM 753 N N . VAL A 1 97 ? -4.077 -1.645 4.819 1.00 97.50 97 VAL A N 1
ATOM 754 C CA . VAL A 1 97 ? -2.817 -1.254 4.192 1.00 97.50 97 VAL A CA 1
ATOM 755 C C . VAL A 1 97 ? -3.069 -0.083 3.247 1.00 97.50 97 VAL A C 1
ATOM 757 O O . VAL A 1 97 ? -3.828 -0.182 2.283 1.00 97.50 97 VAL A O 1
ATOM 760 N N . VAL A 1 98 ? -2.397 1.041 3.484 1.00 97.38 98 VAL A N 1
ATOM 761 C CA . VAL A 1 98 ? -2.469 2.224 2.615 1.00 97.38 98 VAL A CA 1
ATOM 762 C C . VAL A 1 98 ? -1.175 2.333 1.817 1.00 97.38 98 VAL A C 1
ATOM 764 O O . VAL A 1 98 ? -0.120 2.614 2.381 1.00 97.38 98 VAL A O 1
ATOM 767 N N . SER A 1 99 ? -1.246 2.121 0.504 1.00 97.25 99 SER A N 1
ATOM 768 C CA . SER A 1 99 ? -0.062 2.061 -0.358 1.00 97.25 99 SER A CA 1
ATOM 769 C C . SER A 1 99 ? -0.373 2.636 -1.749 1.00 97.25 99 SER A C 1
ATOM 771 O O . SER A 1 99 ? -1.233 3.506 -1.904 1.00 97.25 99 SER A O 1
ATOM 773 N N . HIS A 1 100 ? 0.376 2.222 -2.761 1.00 95.44 100 HIS A N 1
ATOM 774 C CA . HIS A 1 100 ? 0.349 2.786 -4.098 1.00 95.44 100 HIS A CA 1
ATOM 775 C C . HIS A 1 100 ? 0.002 1.730 -5.142 1.00 95.44 100 HIS A C 1
ATOM 777 O O . HIS A 1 100 ? 0.278 0.543 -4.974 1.00 95.44 100 HIS A O 1
ATOM 783 N N . SER A 1 101 ? -0.647 2.160 -6.223 1.00 94.38 101 SER A N 1
ATOM 784 C CA . SER A 1 101 ? -1.237 1.237 -7.193 1.00 94.38 101 SER A CA 1
ATOM 785 C C . SER A 1 101 ? -0.206 0.354 -7.905 1.00 94.38 101 SER A C 1
ATOM 787 O O . SER A 1 101 ? -0.520 -0.805 -8.187 1.00 94.38 101 SER A O 1
ATOM 789 N N . GLY A 1 102 ? 1.010 0.858 -8.163 1.00 94.94 102 GLY A N 1
ATOM 790 C CA . GLY A 1 102 ? 2.067 0.109 -8.839 1.00 94.94 102 GLY A CA 1
ATOM 791 C C . GLY A 1 102 ? 2.502 -1.090 -8.008 1.00 94.94 102 GLY A C 1
ATOM 792 O O . GLY A 1 102 ? 2.390 -2.236 -8.462 1.00 94.94 102 GLY A O 1
ATOM 793 N N . PHE A 1 103 ? 2.897 -0.844 -6.760 1.00 97.19 103 PHE A N 1
ATOM 794 C CA . PHE A 1 103 ? 3.306 -1.891 -5.831 1.00 97.19 103 PHE A CA 1
ATOM 795 C C . PHE A 1 103 ? 2.152 -2.827 -5.451 1.00 97.19 103 PHE A C 1
ATOM 797 O O . PHE A 1 103 ? 2.304 -4.046 -5.528 1.00 97.19 103 PHE A O 1
ATOM 804 N N . LEU A 1 104 ? 0.962 -2.296 -5.143 1.00 96.94 104 LEU A N 1
ATOM 805 C CA . LEU A 1 104 ? -0.204 -3.125 -4.812 1.00 96.94 104 LEU A CA 1
ATOM 806 C C . LEU A 1 104 ? -0.597 -4.066 -5.957 1.00 96.94 104 LEU A C 1
ATOM 808 O O . LEU A 1 104 ? -0.986 -5.211 -5.719 1.00 96.94 104 LEU A O 1
ATOM 812 N N . ARG A 1 105 ? -0.480 -3.619 -7.212 1.00 96.31 105 ARG A N 1
ATOM 813 C CA . ARG A 1 105 ? -0.729 -4.481 -8.370 1.00 96.31 105 ARG A CA 1
ATOM 814 C C . ARG A 1 105 ? 0.378 -5.516 -8.533 1.00 96.31 105 ARG A C 1
ATOM 816 O O . ARG A 1 105 ? 0.079 -6.697 -8.658 1.00 96.31 105 ARG A O 1
ATOM 823 N N . THR A 1 106 ? 1.626 -5.076 -8.621 1.00 96.94 106 THR A N 1
ATOM 824 C CA . THR A 1 106 ? 2.723 -5.920 -9.125 1.00 96.94 106 THR A CA 1
ATOM 825 C C . THR A 1 106 ? 3.397 -6.761 -8.047 1.00 96.94 106 THR A C 1
ATOM 827 O O . THR A 1 106 ? 3.937 -7.814 -8.361 1.00 96.94 106 THR A O 1
ATOM 830 N N . GLY A 1 107 ? 3.377 -6.311 -6.791 1.00 96.06 107 GLY A N 1
ATOM 831 C CA . GLY A 1 107 ? 4.003 -7.002 -5.663 1.00 96.06 107 GLY A CA 1
ATOM 832 C C . GLY A 1 107 ? 3.022 -7.778 -4.787 1.00 96.06 107 GLY A C 1
ATOM 833 O O . GLY A 1 107 ? 3.427 -8.741 -4.151 1.00 96.06 107 GLY A O 1
ATOM 834 N N . ILE A 1 108 ? 1.743 -7.381 -4.749 1.00 96.69 108 ILE A N 1
ATOM 835 C CA . ILE A 1 108 ? 0.813 -7.850 -3.707 1.00 96.69 108 ILE A CA 1
ATOM 836 C C . ILE A 1 108 ? -0.380 -8.623 -4.277 1.00 96.69 108 ILE A C 1
ATOM 838 O O . ILE A 1 108 ? -0.498 -9.825 -4.069 1.00 96.69 108 ILE A O 1
ATOM 842 N N . ALA A 1 109 ? -1.291 -7.951 -4.986 1.00 95.31 109 ALA A N 1
ATOM 843 C CA . ALA A 1 109 ? -2.641 -8.475 -5.220 1.00 95.31 109 ALA A CA 1
ATOM 844 C C . ALA A 1 109 ? -2.968 -8.782 -6.688 1.00 95.31 109 ALA A C 1
ATOM 846 O O . ALA A 1 109 ? -4.022 -9.352 -6.984 1.00 95.31 109 ALA A O 1
ATOM 847 N N . ARG A 1 110 ? -2.125 -8.360 -7.642 1.00 96.19 110 ARG A N 1
ATOM 848 C CA . ARG A 1 110 ? -2.384 -8.521 -9.088 1.00 96.19 110 ARG A CA 1
ATOM 849 C C . ARG A 1 110 ? -3.751 -7.975 -9.507 1.00 96.19 110 ARG A C 1
ATOM 851 O O . ARG A 1 110 ? -4.405 -8.482 -10.417 1.00 96.19 110 ARG A O 1
ATOM 858 N N . ARG A 1 111 ? -4.191 -6.915 -8.829 1.00 96.88 111 ARG A N 1
ATOM 859 C CA . ARG A 1 111 ? -5.384 -6.127 -9.143 1.00 96.88 111 ARG A CA 1
ATOM 860 C C . ARG A 1 111 ? -4.974 -4.703 -9.457 1.00 96.88 111 ARG A C 1
ATOM 862 O O . ARG A 1 111 ? -4.008 -4.193 -8.902 1.00 96.88 111 ARG A O 1
ATOM 869 N N . ARG A 1 112 ? -5.718 -4.044 -10.342 1.00 95.19 112 ARG A N 1
ATOM 870 C CA . ARG A 1 112 ? -5.570 -2.600 -10.537 1.00 95.19 112 ARG A CA 1
ATOM 871 C C . ARG A 1 112 ? -6.300 -1.865 -9.433 1.00 95.19 112 ARG A C 1
ATOM 873 O O . ARG A 1 112 ? -7.377 -2.293 -9.017 1.00 95.19 112 ARG A O 1
ATOM 880 N N . PHE A 1 113 ? -5.737 -0.746 -9.014 1.00 95.00 113 PHE A N 1
ATOM 881 C CA . PHE A 1 113 ? -6.367 0.126 -8.049 1.00 95.00 113 PHE A CA 1
ATOM 882 C C . PHE A 1 113 ? -6.432 1.532 -8.628 1.00 95.00 113 PHE A C 1
ATOM 884 O O . PHE A 1 113 ? -5.421 2.101 -9.030 1.00 95.00 113 PHE A O 1
ATOM 891 N N . ALA A 1 114 ? -7.648 2.049 -8.722 1.00 93.00 114 ALA A N 1
ATOM 892 C CA . ALA A 1 114 ? -7.904 3.434 -9.039 1.00 93.00 114 ALA A CA 1
ATOM 893 C C . ALA A 1 114 ? -7.940 4.261 -7.756 1.00 93.00 114 ALA A C 1
ATOM 895 O O . ALA A 1 114 ? -7.645 3.810 -6.644 1.00 93.00 114 ALA A O 1
ATOM 896 N N . ASN A 1 115 ? -8.330 5.510 -7.939 1.00 86.56 115 ASN A N 1
ATOM 897 C CA . ASN A 1 115 ? -8.066 6.518 -6.960 1.00 86.56 115 ASN A CA 1
ATOM 898 C C . ASN A 1 115 ? -8.974 6.595 -5.763 1.00 86.56 115 ASN A C 1
ATOM 900 O O . ASN A 1 115 ? -10.187 6.756 -5.922 1.00 86.56 115 ASN A O 1
ATOM 904 N N . ALA A 1 116 ? -8.349 6.553 -4.585 1.00 84.81 116 ALA A N 1
ATOM 905 C CA . ALA A 1 116 ? -8.998 6.374 -3.296 1.00 84.81 116 ALA A CA 1
ATOM 906 C C . ALA A 1 116 ? -9.906 5.132 -3.257 1.00 84.81 116 ALA A C 1
ATOM 908 O O . ALA A 1 116 ? -10.736 5.003 -2.362 1.00 84.81 116 ALA A O 1
ATOM 909 N N . ASP A 1 117 ? -9.774 4.235 -4.237 1.00 94.06 117 ASP A N 1
ATOM 910 C CA . ASP A 1 117 ? -10.518 2.991 -4.275 1.00 94.06 117 ASP A CA 1
ATOM 911 C C . ASP A 1 117 ? -9.849 1.974 -3.357 1.00 94.06 117 ASP A C 1
ATOM 913 O O . ASP A 1 117 ? -8.663 2.098 -3.029 1.00 94.06 117 ASP A O 1
ATOM 917 N N . TYR A 1 118 ? -10.617 0.973 -2.949 1.00 95.31 118 TYR A N 1
ATOM 918 C CA . TYR A 1 118 ? -10.134 -0.078 -2.077 1.00 95.31 118 TYR A CA 1
ATOM 919 C C . TYR A 1 118 ? -10.565 -1.453 -2.537 1.00 95.31 118 TYR A C 1
ATOM 921 O O . TYR A 1 118 ? -11.562 -1.607 -3.235 1.00 95.31 118 TYR A O 1
ATOM 929 N N . ARG A 1 119 ? -9.821 -2.470 -2.126 1.00 97.19 119 ARG A N 1
ATOM 930 C CA . ARG A 1 119 ? -10.193 -3.869 -2.340 1.00 97.19 119 ARG A CA 1
ATOM 931 C C . ARG A 1 119 ? -10.042 -4.636 -1.045 1.00 97.19 119 ARG A C 1
ATOM 933 O O . ARG A 1 119 ? -9.193 -4.280 -0.229 1.00 97.19 119 ARG A O 1
ATOM 940 N N . ILE A 1 120 ? -10.893 -5.637 -0.870 1.00 96.94 120 ILE A N 1
ATOM 941 C CA . ILE A 1 120 ? -10.921 -6.482 0.315 1.00 96.94 120 ILE A CA 1
ATOM 942 C C . ILE A 1 120 ? -10.395 -7.856 -0.080 1.00 96.94 120 ILE A C 1
ATOM 944 O O . ILE A 1 120 ? -10.818 -8.388 -1.100 1.00 96.94 120 ILE A O 1
ATOM 948 N N . PHE A 1 121 ? -9.495 -8.424 0.718 1.00 96.06 121 PHE A N 1
ATOM 949 C CA . PHE A 1 121 ? -8.965 -9.766 0.483 1.00 96.06 121 PHE A CA 1
ATOM 950 C C . PHE A 1 121 ? -8.993 -10.620 1.743 1.00 96.06 121 PHE A C 1
ATOM 952 O O . PHE A 1 121 ? -8.882 -10.101 2.852 1.00 96.06 121 PHE A O 1
ATOM 959 N N . THR A 1 122 ? -9.063 -11.932 1.553 1.00 91.31 122 THR A N 1
ATOM 960 C CA . THR A 1 122 ? -8.817 -12.953 2.574 1.00 91.31 122 THR A CA 1
ATOM 961 C C . THR A 1 122 ? -7.606 -13.792 2.198 1.00 91.31 122 THR A C 1
ATOM 963 O O . THR A 1 122 ? -7.408 -14.106 1.022 1.00 91.31 122 THR A O 1
ATOM 966 N N . PHE A 1 123 ? -6.827 -14.198 3.195 1.00 89.94 123 PHE A N 1
ATOM 967 C CA . PHE A 1 123 ? -5.722 -15.129 2.993 1.00 89.94 123 PHE A CA 1
ATOM 968 C C . PHE A 1 123 ? -6.202 -16.571 2.793 1.00 89.94 123 PHE A C 1
ATOM 970 O O . PHE A 1 123 ? -7.051 -17.061 3.538 1.00 89.94 123 PHE A O 1
ATOM 977 N N . GLY A 1 124 ? -5.583 -17.272 1.845 1.00 83.31 124 GLY A N 1
ATOM 978 C CA . GLY A 1 124 ? -5.555 -18.736 1.777 1.00 83.31 124 GLY A CA 1
ATOM 979 C C . GLY A 1 124 ? -4.107 -19.218 1.799 1.00 83.31 124 GLY A C 1
ATOM 980 O O . GLY A 1 124 ? -3.575 -19.652 0.783 1.00 83.31 124 GLY A O 1
ATOM 981 N N . GLY A 1 125 ? -3.441 -19.067 2.946 1.00 87.06 125 GLY A N 1
ATOM 982 C CA . GLY A 1 125 ? -1.978 -19.104 3.030 1.00 87.06 125 GLY A CA 1
ATOM 983 C C . GLY A 1 125 ? -1.388 -17.743 2.657 1.00 87.06 125 GLY A C 1
ATOM 984 O O . GLY A 1 125 ? -1.913 -16.727 3.092 1.00 87.06 125 GLY A O 1
ATOM 985 N N . LEU A 1 126 ? -0.333 -17.709 1.835 1.00 84.69 126 LEU A N 1
ATOM 986 C CA . LEU A 1 126 ? 0.245 -16.452 1.323 1.00 84.69 126 LEU A CA 1
ATOM 987 C C . LEU A 1 126 ? -0.446 -15.929 0.053 1.00 84.69 126 LEU A C 1
ATOM 989 O O . LEU A 1 126 ? -0.063 -14.890 -0.479 1.00 84.69 126 LEU A O 1
ATOM 993 N N . GLU A 1 127 ? -1.462 -16.637 -0.439 1.00 88.62 127 GLU A N 1
ATOM 994 C CA . GLU A 1 127 ? -2.291 -16.178 -1.549 1.00 88.62 127 GLU A CA 1
ATOM 995 C C . GLU A 1 127 ? -3.454 -15.313 -1.051 1.00 88.62 127 GLU A C 1
ATOM 997 O O . GLU A 1 127 ? -4.028 -15.559 0.015 1.00 88.62 127 GLU A O 1
ATOM 1002 N N . LEU A 1 128 ? -3.816 -14.307 -1.850 1.00 93.31 128 LEU A N 1
ATOM 1003 C CA . LEU A 1 128 ? -4.917 -13.389 -1.574 1.00 93.31 128 LEU A CA 1
ATOM 1004 C C . LEU A 1 128 ? -6.119 -13.682 -2.476 1.00 93.31 128 LEU A C 1
ATOM 1006 O O . LEU A 1 128 ? -6.015 -13.647 -3.704 1.00 93.31 128 LEU A O 1
ATOM 1010 N N . PHE A 1 129 ? -7.280 -13.862 -1.855 1.00 93.25 129 PHE A N 1
ATOM 1011 C CA . PHE A 1 129 ? -8.567 -14.025 -2.527 1.00 93.25 129 PHE A CA 1
ATOM 1012 C C . PHE A 1 129 ? -9.394 -12.762 -2.329 1.00 93.25 129 PHE A C 1
ATOM 1014 O O . PHE A 1 129 ? -9.643 -12.366 -1.194 1.00 93.25 129 PHE A O 1
ATOM 1021 N N . GLU A 1 130 ? -9.764 -12.096 -3.422 1.00 96.00 130 GLU A N 1
ATOM 1022 C CA . GLU A 1 130 ? -10.556 -10.868 -3.354 1.00 96.00 130 GLU A CA 1
ATOM 1023 C C . GLU A 1 130 ? -12.000 -11.181 -2.941 1.00 96.00 130 GLU A C 1
ATOM 1025 O O . GLU A 1 130 ? -12.591 -12.149 -3.413 1.00 96.00 130 GLU A O 1
ATOM 1030 N N . ASP A 1 131 ? -12.577 -10.341 -2.087 1.00 94.50 131 ASP A N 1
ATOM 1031 C CA . ASP A 1 131 ? -13.996 -10.389 -1.751 1.00 94.50 131 ASP A CA 1
ATOM 1032 C C . ASP A 1 131 ? -14.859 -10.127 -2.993 1.00 94.50 131 ASP A C 1
ATOM 1034 O O . ASP A 1 131 ? -14.629 -9.168 -3.743 1.00 94.50 131 ASP A O 1
ATOM 1038 N N . GLU A 1 132 ? -15.904 -10.942 -3.161 1.00 96.06 132 GLU A N 1
ATOM 1039 C CA . GLU A 1 132 ? -16.819 -10.905 -4.309 1.00 96.06 132 GLU A CA 1
ATOM 1040 C C . GLU A 1 132 ? -17.433 -9.508 -4.514 1.00 96.06 132 GLU A C 1
ATOM 1042 O O . GLU A 1 132 ? -17.629 -9.041 -5.643 1.00 96.06 132 GLU A O 1
ATOM 1047 N N . GLY A 1 133 ? -17.723 -8.800 -3.418 1.00 95.50 133 GLY A N 1
ATOM 1048 C CA . GLY A 1 133 ? -18.294 -7.461 -3.441 1.00 95.50 133 GLY A CA 1
ATOM 1049 C C . GLY A 1 133 ? -17.365 -6.441 -4.090 1.00 95.50 133 GLY A C 1
ATOM 1050 O O . GLY A 1 133 ? -17.828 -5.630 -4.904 1.00 95.50 133 GLY A O 1
ATOM 1051 N N . THR A 1 134 ? -16.073 -6.490 -3.760 1.00 96.06 134 THR A N 1
ATOM 1052 C CA . THR A 1 134 ? -15.059 -5.622 -4.376 1.00 96.06 134 THR A CA 1
ATOM 1053 C C . THR A 1 134 ? -14.653 -6.097 -5.768 1.00 96.06 134 THR A C 1
ATOM 1055 O O . THR A 1 134 ? -14.529 -5.270 -6.675 1.00 96.06 134 THR A O 1
ATOM 1058 N N . GLU A 1 135 ? -14.573 -7.405 -6.009 1.00 96.44 135 GLU A N 1
ATOM 1059 C CA . GLU A 1 135 ? -14.203 -7.948 -7.317 1.00 96.44 135 GLU A CA 1
ATOM 1060 C C . GLU A 1 135 ? -15.229 -7.570 -8.395 1.00 96.44 135 GLU A C 1
ATOM 1062 O O . GLU A 1 135 ? -14.882 -6.997 -9.437 1.00 96.44 135 GLU A O 1
ATOM 1067 N N . ARG A 1 136 ? -16.518 -7.812 -8.123 1.00 97.44 136 ARG A N 1
ATOM 1068 C CA . ARG A 1 136 ? -17.618 -7.593 -9.077 1.00 97.44 136 ARG A CA 1
ATOM 1069 C C . ARG A 1 136 ? -17.735 -6.140 -9.534 1.00 97.44 136 ARG A C 1
ATOM 1071 O O . ARG A 1 136 ? -18.125 -5.882 -10.680 1.00 97.44 136 ARG A O 1
ATOM 1078 N N . LYS A 1 137 ? -17.418 -5.199 -8.644 1.00 96.81 137 LYS A N 1
ATOM 1079 C CA . LYS A 1 137 ? -17.504 -3.751 -8.887 1.00 96.81 137 LYS A CA 1
ATOM 1080 C C . LYS A 1 137 ? -16.213 -3.165 -9.449 1.00 96.81 137 LYS A C 1
ATOM 1082 O O . LYS A 1 137 ? -16.275 -2.125 -10.093 1.00 96.81 137 LYS A O 1
ATOM 1087 N N . GLY A 1 138 ? -15.077 -3.834 -9.255 1.00 94.25 138 GLY A N 1
ATOM 1088 C CA . GLY A 1 138 ? -13.767 -3.257 -9.542 1.00 94.25 138 GLY A CA 1
ATOM 1089 C C . GLY A 1 138 ? -13.341 -2.312 -8.427 1.00 94.25 138 GLY A C 1
ATOM 1090 O O . GLY A 1 138 ? -13.121 -1.133 -8.666 1.00 94.25 138 GLY A O 1
ATOM 1091 N N . GLY A 1 139 ? -13.266 -2.831 -7.205 1.00 94.75 139 GLY A N 1
ATOM 1092 C CA . GLY A 1 139 ? -13.028 -2.069 -5.985 1.00 94.75 139 GLY A CA 1
ATOM 1093 C C . GLY A 1 139 ? -14.312 -1.662 -5.261 1.00 94.75 139 GLY A C 1
ATOM 1094 O O . GLY A 1 139 ? -15.418 -1.707 -5.805 1.00 94.75 139 GLY A O 1
ATOM 1095 N N . GLY A 1 140 ? -14.173 -1.274 -3.999 1.00 93.12 140 GLY A N 1
ATOM 1096 C CA . GLY A 1 140 ? -15.271 -0.892 -3.118 1.00 93.12 140 GLY A CA 1
ATOM 1097 C C . GLY A 1 140 ? -15.976 0.395 -3.538 1.00 93.12 140 GLY A C 1
ATOM 1098 O O . GLY A 1 140 ? -17.167 0.551 -3.265 1.00 93.12 140 GLY A O 1
ATOM 1099 N N . LEU A 1 141 ? -15.281 1.278 -4.263 1.00 93.12 141 LEU A N 1
ATOM 1100 C CA . LEU A 1 141 ? -15.866 2.445 -4.929 1.00 93.12 141 LEU A CA 1
ATOM 1101 C C . LEU A 1 141 ? -16.230 2.176 -6.398 1.00 93.12 141 LEU A C 1
ATOM 1103 O O . LEU A 1 141 ? -16.813 3.048 -7.041 1.00 93.12 141 LEU A O 1
ATOM 1107 N N . GLY A 1 142 ? -15.885 1.002 -6.935 1.00 95.12 142 GLY A N 1
ATOM 1108 C CA . GLY A 1 142 ? -16.155 0.602 -8.317 1.00 95.12 142 GLY A CA 1
ATOM 1109 C C . GLY A 1 142 ? -15.428 1.440 -9.370 1.00 95.12 142 GLY A C 1
ATOM 1110 O O . GLY A 1 142 ? -15.960 1.657 -10.458 1.00 95.12 142 GLY A O 1
ATOM 1111 N N . ARG A 1 143 ? -14.249 1.978 -9.038 1.00 92.62 143 ARG A N 1
ATOM 1112 C CA . ARG A 1 143 ? -13.468 2.860 -9.925 1.00 92.62 143 ARG A CA 1
ATOM 1113 C C . ARG A 1 143 ? -12.318 2.132 -10.604 1.00 92.62 143 ARG A C 1
ATOM 1115 O O . ARG A 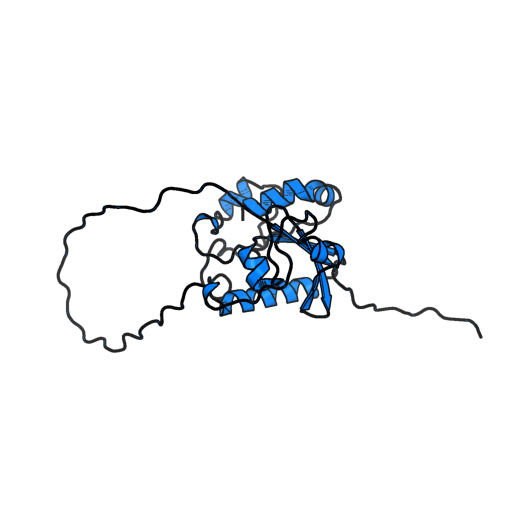1 143 ? -11.781 2.614 -11.599 1.00 92.62 143 ARG A O 1
ATOM 1122 N N . SER A 1 144 ? -11.906 1.003 -10.049 1.00 94.75 144 SER A N 1
ATOM 1123 C CA . SER A 1 144 ? -10.777 0.225 -10.524 1.00 94.75 144 SER A CA 1
ATOM 1124 C C . SER A 1 144 ? -11.183 -0.732 -11.636 1.00 94.75 144 SER A C 1
ATOM 1126 O O . SER A 1 144 ? -12.295 -1.255 -11.687 1.00 94.75 144 SER A O 1
ATOM 1128 N N . GLN A 1 145 ? -10.244 -1.035 -12.529 1.00 95.50 145 GLN A N 1
ATOM 1129 C CA . GLN A 1 145 ? -10.486 -2.046 -13.550 1.00 95.50 145 GLN A CA 1
ATOM 1130 C C . GLN A 1 145 ? -10.644 -3.434 -12.911 1.00 95.50 145 GLN A C 1
ATOM 1132 O O . GLN A 1 145 ? -9.867 -3.826 -12.038 1.00 95.50 145 GLN A O 1
ATOM 1137 N N . ARG A 1 146 ? -11.652 -4.186 -13.354 1.00 97.12 146 ARG A N 1
ATOM 1138 C CA . ARG A 1 146 ? -11.928 -5.554 -12.890 1.00 97.12 146 ARG A CA 1
ATOM 1139 C C . ARG A 1 146 ? -10.952 -6.564 -13.493 1.00 97.12 146 ARG A C 1
ATOM 1141 O O . ARG A 1 146 ? -10.495 -6.370 -14.618 1.00 97.12 146 ARG A O 1
ATOM 1148 N N . GLY A 1 147 ? -10.711 -7.651 -12.762 1.00 95.75 147 GLY A N 1
ATOM 1149 C CA . GLY A 1 147 ? -9.930 -8.800 -13.218 1.00 95.75 147 GLY A CA 1
ATOM 1150 C C . GLY A 1 147 ? -8.541 -8.921 -12.593 1.00 95.75 147 GLY A C 1
ATOM 1151 O O . GLY A 1 147 ? -8.096 -8.058 -11.833 1.00 95.75 147 GLY A O 1
ATOM 1152 N N . ILE A 1 148 ? -7.874 -10.021 -12.941 1.00 96.75 148 ILE A N 1
ATOM 1153 C CA . ILE A 1 148 ? -6.512 -10.361 -12.522 1.00 96.75 148 ILE A CA 1
ATOM 1154 C C . ILE A 1 148 ? -5.532 -9.868 -13.586 1.00 96.75 148 ILE A C 1
ATOM 1156 O O . ILE A 1 148 ? -5.682 -10.175 -14.767 1.00 96.75 148 ILE A O 1
ATOM 1160 N N . PHE A 1 149 ? -4.514 -9.122 -13.170 1.00 96.38 149 PHE A N 1
ATOM 1161 C CA . PHE A 1 149 ? -3.496 -8.565 -14.053 1.00 96.38 149 PHE A CA 1
ATOM 1162 C C . PHE A 1 149 ? -2.158 -9.214 -13.740 1.00 96.38 149 PHE A C 1
ATOM 1164 O O . PHE A 1 149 ? -1.533 -8.889 -12.732 1.00 96.38 149 PHE A O 1
ATOM 1171 N N . GLU A 1 150 ? -1.733 -10.126 -14.611 1.00 95.94 150 GLU A N 1
ATOM 1172 C CA . GLU A 1 150 ? -0.386 -10.690 -14.560 1.00 95.94 150 GLU A CA 1
ATOM 1173 C C . GLU A 1 150 ? 0.677 -9.592 -14.595 1.00 95.94 150 GLU A C 1
ATOM 1175 O O . GLU A 1 150 ? 0.484 -8.529 -15.205 1.00 95.94 150 GLU A O 1
ATOM 1180 N N . VAL A 1 151 ? 1.793 -9.878 -13.932 1.00 94.81 151 VAL A N 1
ATOM 1181 C CA . VAL A 1 151 ? 3.019 -9.094 -14.054 1.00 94.81 151 VAL A CA 1
ATOM 1182 C C . VAL A 1 151 ? 3.694 -9.490 -15.363 1.00 94.81 151 VAL A C 1
ATOM 1184 O O . VAL A 1 151 ? 3.830 -10.676 -15.661 1.00 94.81 151 VAL A O 1
ATOM 1187 N N . ARG A 1 152 ? 4.060 -8.501 -16.169 1.00 94.00 152 ARG A N 1
ATOM 1188 C CA . ARG A 1 152 ? 4.661 -8.656 -17.496 1.00 94.00 152 ARG A CA 1
ATOM 1189 C C . ARG A 1 152 ? 6.022 -7.976 -17.520 1.00 94.00 152 ARG A C 1
ATOM 1191 O O . ARG A 1 152 ? 6.276 -7.081 -16.726 1.00 94.00 152 ARG A O 1
ATOM 1198 N N . GLU A 1 153 ? 6.856 -8.356 -18.481 1.00 88.31 153 GLU A N 1
ATOM 1199 C CA . GLU A 1 153 ? 8.188 -7.770 -18.682 1.00 88.31 153 GLU A CA 1
ATOM 1200 C C . GLU A 1 153 ? 8.142 -6.234 -18.772 1.00 88.31 153 GLU A C 1
ATOM 1202 O O . GLU A 1 153 ? 8.872 -5.552 -18.069 1.00 88.31 153 GLU A O 1
ATOM 1207 N N . GLY A 1 154 ? 7.186 -5.677 -19.525 1.00 90.69 154 GLY A N 1
ATOM 1208 C CA . GLY A 1 154 ? 7.016 -4.224 -19.660 1.00 90.69 154 GLY A CA 1
ATOM 1209 C C . GLY A 1 154 ? 6.446 -3.490 -18.435 1.00 90.69 154 GLY A C 1
ATOM 1210 O O . GLY A 1 154 ? 6.165 -2.299 -18.541 1.00 90.69 154 GLY A O 1
ATOM 1211 N N . ASP A 1 155 ? 6.216 -4.165 -17.303 1.00 93.25 155 ASP A N 1
ATOM 1212 C CA . ASP A 1 155 ? 5.845 -3.498 -16.043 1.00 93.25 155 ASP A CA 1
ATOM 1213 C C . ASP A 1 155 ? 7.052 -2.897 -15.308 1.00 93.25 155 ASP A C 1
ATOM 1215 O O . ASP A 1 155 ? 6.867 -2.108 -14.379 1.00 93.25 155 ASP A O 1
ATOM 1219 N N . PHE A 1 156 ? 8.262 -3.269 -15.721 1.00 94.50 156 PHE A N 1
ATOM 1220 C CA . PHE A 1 156 ? 9.529 -2.812 -15.165 1.00 94.50 156 PHE A CA 1
ATOM 1221 C C . PHE A 1 156 ? 10.422 -2.276 -16.293 1.00 94.50 156 PHE A C 1
ATOM 1223 O O . PHE A 1 156 ? 10.218 -2.639 -17.458 1.00 94.50 156 PHE A O 1
ATOM 1230 N N . PRO A 1 157 ? 11.387 -1.390 -15.990 1.00 90.31 157 PRO A N 1
ATOM 1231 C CA . PRO A 1 157 ? 12.443 -1.067 -16.941 1.00 90.31 157 PRO A CA 1
ATOM 1232 C C . PRO A 1 157 ? 13.176 -2.349 -17.353 1.00 90.31 157 PRO A C 1
ATOM 1234 O O . PRO A 1 157 ? 13.254 -3.301 -16.572 1.00 90.31 157 PRO A O 1
ATOM 1237 N N . ARG A 1 158 ? 13.703 -2.374 -18.581 1.00 83.19 158 ARG A N 1
ATOM 1238 C CA . ARG A 1 158 ? 14.615 -3.449 -18.980 1.00 83.19 158 ARG A CA 1
ATOM 1239 C C . ARG A 1 158 ? 15.837 -3.383 -18.075 1.00 83.19 158 ARG A C 1
ATOM 1241 O O . ARG A 1 158 ? 16.339 -2.292 -17.823 1.00 83.19 158 ARG A O 1
ATOM 1248 N N . GLU A 1 159 ? 16.257 -4.535 -17.574 1.00 67.00 159 GLU A N 1
ATOM 1249 C CA . GLU A 1 159 ? 17.539 -4.655 -16.893 1.00 67.00 159 GLU A CA 1
ATOM 1250 C C . GLU A 1 159 ? 18.599 -4.369 -17.964 1.00 67.00 159 GLU A C 1
ATOM 1252 O O . GLU A 1 159 ? 18.666 -5.069 -18.974 1.00 67.00 159 GLU A O 1
ATOM 1257 N N . GLU A 1 160 ? 19.308 -3.249 -17.826 1.00 58.81 160 GLU A N 1
ATOM 1258 C CA . GLU A 1 160 ? 20.527 -3.027 -18.595 1.00 58.81 160 GLU A CA 1
ATOM 1259 C C . GLU A 1 160 ? 21.500 -4.097 -18.098 1.00 58.81 160 GLU A C 1
ATOM 1261 O O . GLU A 1 160 ? 21.765 -4.175 -16.897 1.00 58.81 160 GLU A O 1
ATOM 1266 N N . GLU A 1 161 ? 21.912 -5.002 -18.990 1.00 48.81 161 GLU A N 1
ATOM 1267 C CA . GLU A 1 161 ? 23.017 -5.911 -18.705 1.00 48.81 161 GLU A CA 1
ATOM 1268 C C . GLU A 1 161 ? 24.198 -5.003 -18.359 1.00 48.81 161 GLU A C 1
ATOM 1270 O O . GLU A 1 161 ? 24.594 -4.176 -19.181 1.00 48.81 161 GLU A O 1
ATOM 1275 N N . GLU A 1 162 ? 24.681 -5.065 -17.116 1.00 47.31 162 GLU A N 1
ATOM 1276 C CA . GLU A 1 162 ? 25.977 -4.489 -16.783 1.00 47.31 162 GLU A CA 1
ATOM 1277 C C . GLU A 1 162 ? 26.960 -5.203 -17.716 1.00 47.31 162 GLU A C 1
ATOM 1279 O O . GLU A 1 162 ? 27.212 -6.397 -17.556 1.00 47.31 162 GLU A O 1
ATOM 1284 N N . GLU A 1 163 ? 27.398 -4.520 -18.778 1.00 39.59 163 GLU A N 1
ATOM 1285 C CA . GLU A 1 163 ? 28.538 -4.968 -19.562 1.00 39.59 163 GLU A CA 1
ATOM 1286 C C . GLU A 1 163 ? 29.689 -5.050 -18.557 1.00 39.59 163 GLU A C 1
ATOM 1288 O O . GLU A 1 163 ? 30.166 -4.032 -18.053 1.00 39.59 163 GLU A O 1
ATOM 1293 N N . ASP A 1 164 ? 30.055 -6.277 -18.180 1.00 39.69 164 ASP A N 1
ATOM 1294 C CA . ASP A 1 164 ? 31.320 -6.557 -17.522 1.00 39.69 164 ASP A CA 1
ATOM 1295 C C . ASP A 1 164 ? 32.406 -6.085 -18.502 1.00 39.69 164 ASP A C 1
ATOM 1297 O O . ASP A 1 164 ? 32.816 -6.823 -19.400 1.00 39.69 164 ASP A O 1
ATOM 1301 N N . ASP A 1 165 ? 32.824 -4.824 -18.377 1.00 45.59 165 ASP A N 1
ATOM 1302 C CA . ASP A 1 165 ? 34.024 -4.284 -19.013 1.00 45.59 165 ASP A CA 1
ATOM 1303 C C . ASP A 1 165 ? 35.244 -4.984 -18.383 1.00 45.59 165 ASP A C 1
ATOM 1305 O O . ASP A 1 165 ? 35.982 -4.425 -17.571 1.00 45.59 165 ASP A O 1
ATOM 1309 N N . ASP A 1 166 ? 35.441 -6.251 -18.746 1.00 47.25 166 ASP A N 1
ATOM 1310 C CA . ASP A 1 166 ? 36.607 -7.072 -18.408 1.00 47.25 166 ASP A CA 1
ATOM 1311 C C . ASP A 1 166 ? 37.788 -6.814 -19.372 1.00 47.25 166 ASP A C 1
ATOM 1313 O O . ASP A 1 166 ? 38.776 -7.546 -19.365 1.00 47.25 166 ASP A O 1
ATOM 1317 N N . ASP A 1 167 ? 37.733 -5.735 -20.162 1.00 46.81 167 ASP A N 1
ATOM 1318 C CA . ASP A 1 167 ? 38.815 -5.274 -21.041 1.00 46.81 167 ASP A CA 1
ATOM 1319 C C . ASP A 1 167 ? 39.341 -3.891 -20.605 1.00 46.81 167 ASP A C 1
ATOM 1321 O O . ASP A 1 167 ? 39.348 -2.913 -21.353 1.00 46.81 167 ASP A O 1
ATOM 1325 N N . ALA A 1 168 ? 39.829 -3.801 -19.366 1.00 42.31 168 ALA A N 1
ATOM 1326 C CA . ALA A 1 168 ? 40.646 -2.671 -18.930 1.00 42.31 168 ALA A CA 1
ATOM 1327 C C . ALA A 1 168 ? 42.100 -2.819 -19.432 1.00 42.31 168 ALA A C 1
ATOM 1329 O O . ALA A 1 168 ? 42.973 -3.303 -18.706 1.00 42.31 168 ALA A O 1
ATOM 1330 N N . GLU A 1 169 ? 42.388 -2.349 -20.649 1.00 49.38 169 GLU A N 1
ATOM 1331 C CA . GLU A 1 169 ? 43.727 -1.825 -20.964 1.00 49.38 169 GLU A CA 1
ATOM 1332 C C . GLU A 1 169 ? 43.828 -0.364 -20.473 1.00 49.38 169 GLU A C 1
ATOM 1334 O O . GLU A 1 169 ? 42.892 0.415 -20.668 1.00 49.38 169 GLU A O 1
ATOM 1339 N N . PRO A 1 170 ? 44.921 0.042 -19.796 1.00 44.16 170 PRO A N 1
ATOM 1340 C CA .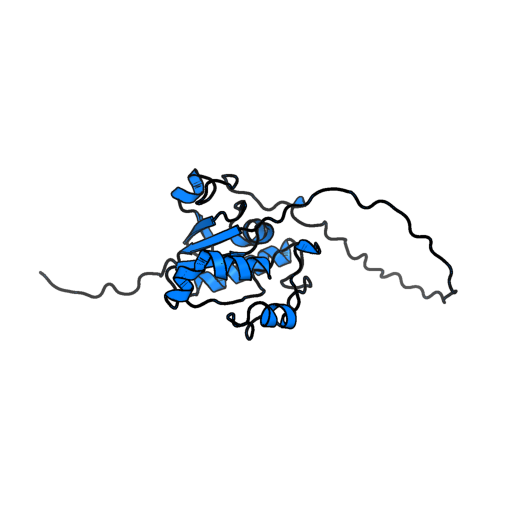 PRO A 1 170 ? 45.012 1.366 -19.197 1.00 44.16 170 PRO A CA 1
ATOM 1341 C C . PRO A 1 170 ? 45.501 2.390 -20.227 1.00 44.16 170 PRO A C 1
ATOM 1343 O O . PRO A 1 170 ? 46.659 2.345 -20.635 1.00 44.16 170 PRO A O 1
ATOM 1346 N N . GLU A 1 171 ? 44.666 3.367 -20.575 1.00 43.94 171 GLU A N 1
ATOM 1347 C CA . GLU A 1 171 ? 45.105 4.572 -21.291 1.00 43.94 171 GLU A CA 1
ATOM 1348 C C . GLU A 1 171 ? 44.878 5.827 -20.425 1.00 43.94 171 GLU A C 1
ATOM 1350 O O . GLU A 1 171 ? 43.830 6.018 -19.804 1.00 43.94 171 GLU A O 1
ATOM 1355 N N . GLU A 1 172 ? 45.929 6.645 -20.329 1.00 40.16 172 GLU A N 1
ATOM 1356 C CA . GLU A 1 172 ? 46.050 7.857 -19.508 1.00 40.16 172 GLU A CA 1
ATOM 1357 C C . GLU A 1 172 ? 45.191 9.045 -20.013 1.00 40.16 172 GLU A C 1
ATOM 1359 O O . GLU A 1 172 ? 44.754 9.058 -21.163 1.00 40.16 172 GLU A O 1
ATOM 1364 N N . PRO A 1 173 ? 44.924 10.066 -19.165 1.00 48.81 173 PRO A N 1
ATOM 1365 C CA . PRO A 1 173 ? 43.819 11.001 -19.360 1.00 48.81 173 PRO A CA 1
ATOM 1366 C C . PRO A 1 173 ? 44.208 12.266 -20.140 1.00 48.81 173 PRO A C 1
ATOM 1368 O O . PRO A 1 173 ? 45.260 12.856 -19.894 1.00 48.81 173 PRO A O 1
ATOM 1371 N N . GLU A 1 174 ? 43.283 12.788 -20.953 1.00 41.72 174 GLU A N 1
ATOM 1372 C CA . GLU A 1 174 ? 43.322 14.177 -21.433 1.00 41.72 174 GLU A CA 1
ATOM 1373 C C . GLU A 1 174 ? 42.012 14.940 -21.143 1.00 41.72 174 GLU A C 1
ATOM 1375 O O . GLU A 1 174 ? 40.911 14.396 -21.117 1.00 41.72 174 GLU A O 1
ATOM 1380 N N . HIS A 1 175 ? 42.199 16.223 -20.831 1.00 41.47 175 HIS A N 1
ATOM 1381 C CA . HIS A 1 175 ? 41.319 17.182 -20.145 1.00 41.47 175 HIS A CA 1
ATOM 1382 C C . HIS A 1 175 ? 40.283 17.890 -21.086 1.00 41.47 175 HIS A C 1
ATOM 1384 O O . HIS A 1 175 ? 40.253 17.604 -22.278 1.00 41.47 175 HIS A O 1
ATOM 1390 N N . PRO A 1 176 ? 39.400 18.793 -20.582 1.00 59.97 176 PRO A N 1
ATOM 1391 C CA . PRO A 1 176 ? 37.981 18.890 -20.948 1.00 59.97 176 PRO A CA 1
ATOM 1392 C C . PRO A 1 176 ? 37.623 20.063 -21.882 1.00 59.97 176 PRO A C 1
ATOM 1394 O O . PRO A 1 176 ? 38.424 20.975 -22.070 1.00 59.97 176 PRO A O 1
ATOM 1397 N N . ASN A 1 177 ? 36.379 20.046 -22.387 1.00 36.59 177 ASN A N 1
ATOM 1398 C CA . ASN A 1 177 ? 35.453 21.168 -22.678 1.00 36.59 177 ASN A CA 1
ATOM 1399 C C . ASN A 1 177 ? 34.365 20.648 -23.645 1.00 36.59 177 ASN A C 1
ATOM 1401 O O . ASN A 1 177 ? 34.670 19.810 -24.481 1.00 36.59 177 ASN A O 1
ATOM 1405 N N . GLU A 1 178 ? 33.098 21.053 -23.695 1.00 42.12 178 GLU A N 1
ATOM 1406 C CA . GLU A 1 178 ? 32.186 21.975 -23.003 1.00 42.12 178 GLU A CA 1
ATOM 1407 C C . GLU A 1 178 ? 30.770 21.559 -23.492 1.00 42.12 178 GLU A C 1
ATOM 1409 O O . GLU A 1 178 ? 30.631 21.024 -24.596 1.00 42.12 178 GLU A O 1
ATOM 1414 N N . GLU A 1 179 ? 29.716 21.785 -22.699 1.00 45.59 179 GLU A N 1
ATOM 1415 C CA . GLU A 1 179 ? 28.316 21.572 -23.122 1.00 45.59 179 GLU A CA 1
ATOM 1416 C C . GLU A 1 179 ? 27.873 22.519 -24.266 1.00 45.59 179 GLU A C 1
ATOM 1418 O O . GLU A 1 179 ? 28.467 23.579 -24.47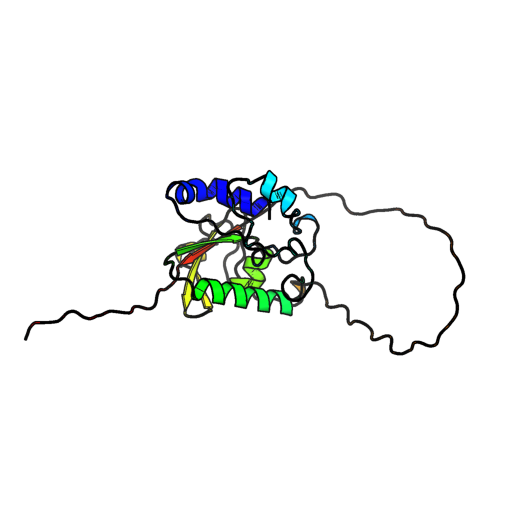8 1.00 45.59 179 GLU A O 1
ATOM 1423 N N . PRO A 1 180 ? 26.736 22.222 -24.930 1.00 45.84 180 PRO A N 1
ATOM 1424 C CA . PRO A 1 180 ? 25.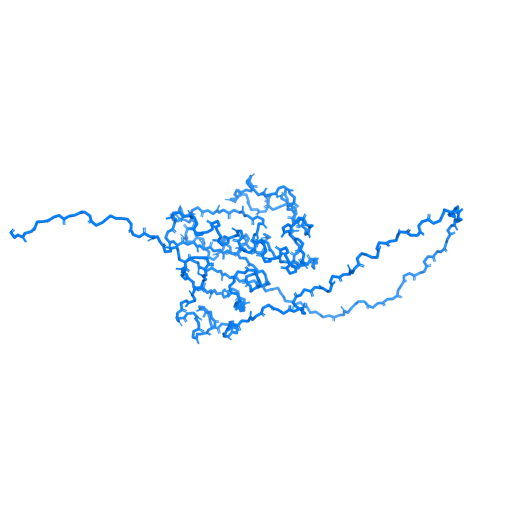528 22.933 -24.495 1.00 45.84 180 PRO A CA 1
ATOM 1425 C C . PRO A 1 180 ? 24.274 22.051 -24.346 1.00 45.84 180 PRO A C 1
ATOM 1427 O O . PRO A 1 180 ? 23.884 21.301 -25.241 1.00 45.84 180 PRO A O 1
ATOM 1430 N N . LEU A 1 181 ? 23.592 22.248 -23.215 1.00 47.97 181 LEU A N 1
ATOM 1431 C CA . LEU A 1 181 ? 22.192 21.909 -22.943 1.00 47.97 181 LEU A CA 1
ATOM 1432 C C . LEU A 1 181 ? 21.216 22.653 -23.871 1.00 47.97 181 LEU A C 1
ATOM 1434 O O . LEU A 1 181 ? 21.323 23.871 -23.997 1.00 47.97 181 LEU A O 1
ATOM 1438 N N . LEU A 1 182 ? 20.230 21.925 -24.424 1.00 36.47 182 LEU A N 1
ATOM 1439 C CA . LEU A 1 182 ? 18.845 22.307 -24.816 1.00 36.47 182 LEU A CA 1
ATOM 1440 C C . LEU A 1 182 ? 18.339 21.250 -25.831 1.00 36.47 182 LEU A C 1
ATOM 1442 O O . LEU A 1 182 ? 19.079 20.876 -26.726 1.00 36.47 182 LEU A O 1
ATOM 1446 N N . ALA A 1 183 ? 17.115 20.718 -25.838 1.00 33.09 183 ALA A N 1
ATOM 1447 C CA . ALA A 1 183 ? 15.873 21.000 -25.132 1.00 33.09 183 ALA A CA 1
ATOM 1448 C C . ALA A 1 183 ? 14.888 19.817 -25.330 1.00 33.09 183 ALA A C 1
ATOM 1450 O O . ALA A 1 183 ? 15.123 18.941 -26.159 1.00 33.09 183 ALA A O 1
ATOM 1451 N N . ALA A 1 184 ? 13.732 19.928 -24.663 1.00 32.50 184 ALA A N 1
ATOM 1452 C CA . ALA A 1 184 ? 12.453 19.242 -24.906 1.00 32.50 184 ALA A CA 1
ATOM 1453 C C . ALA A 1 184 ? 12.151 17.998 -24.050 1.00 32.50 184 ALA A C 1
ATOM 1455 O O . ALA A 1 184 ? 12.014 16.884 -24.546 1.00 32.50 184 ALA A O 1
ATOM 1456 N N . ALA A 1 185 ? 11.912 18.232 -22.755 1.00 32.84 185 ALA A N 1
ATOM 1457 C CA . ALA A 1 185 ? 11.046 17.366 -21.961 1.00 32.84 185 ALA A CA 1
ATOM 1458 C C . ALA A 1 185 ? 9.617 17.935 -21.963 1.00 32.84 185 ALA A C 1
ATOM 1460 O O . ALA A 1 185 ? 9.400 19.129 -21.760 1.00 32.84 185 ALA A O 1
ATOM 1461 N N . ALA A 1 186 ? 8.687 17.035 -22.260 1.00 32.66 186 ALA A N 1
ATOM 1462 C CA . ALA A 1 186 ? 7.286 17.219 -22.597 1.00 32.66 186 ALA A CA 1
ATOM 1463 C C . ALA A 1 186 ? 6.444 18.078 -21.636 1.00 32.66 186 ALA A C 1
ATOM 1465 O O . ALA A 1 186 ? 6.512 17.962 -20.412 1.00 32.66 186 ALA A O 1
ATOM 1466 N N . GLU A 1 187 ? 5.549 18.860 -22.240 1.00 34.97 187 GLU A N 1
ATOM 1467 C CA . GLU A 1 187 ? 4.351 19.403 -21.606 1.00 34.97 187 GLU A CA 1
ATOM 1468 C C . GLU A 1 187 ? 3.297 18.306 -21.341 1.00 34.97 187 GLU A C 1
ATOM 1470 O O . GLU A 1 187 ? 3.157 17.361 -22.119 1.00 34.97 187 GLU A O 1
ATOM 1475 N N . SER A 1 188 ? 2.474 18.534 -20.304 1.00 35.78 188 SER A N 1
ATOM 1476 C CA . SER A 1 188 ? 1.272 17.781 -19.873 1.00 35.78 188 SER A CA 1
ATOM 1477 C C . SER A 1 188 ? 1.575 16.400 -19.255 1.00 35.78 188 SER A C 1
ATOM 1479 O O . SER A 1 188 ? 2.250 15.581 -19.854 1.00 35.78 188 SER A O 1
ATOM 1481 N N . TRP A 1 189 ? 1.176 16.046 -18.025 1.00 31.75 189 TRP A N 1
ATOM 1482 C CA . TRP A 1 189 ? -0.147 16.146 -17.404 1.00 31.75 189 TRP A CA 1
ATOM 1483 C C . TRP A 1 189 ? -0.062 16.244 -15.866 1.00 31.75 189 TRP A C 1
ATOM 1485 O O . TRP A 1 189 ? 0.623 15.465 -15.208 1.00 31.75 189 TRP A O 1
ATOM 1495 N N . LEU A 1 190 ? -0.845 17.154 -15.281 1.00 38.38 190 LEU A N 1
ATOM 1496 C CA . LEU A 1 190 ? -1.196 17.158 -13.859 1.00 38.38 190 LEU A CA 1
ATOM 1497 C C . LEU A 1 190 ? -2.304 16.126 -13.594 1.00 38.38 190 LEU A C 1
ATOM 1499 O O . LEU A 1 190 ? -3.417 16.307 -14.087 1.00 38.38 190 LEU A O 1
ATOM 1503 N N . SER A 1 191 ? -2.045 15.104 -12.769 1.00 31.00 191 SER A N 1
ATOM 1504 C CA . SER A 1 191 ? -3.049 14.472 -11.881 1.00 31.00 191 SER A CA 1
ATOM 1505 C C . SER A 1 191 ? -2.401 13.466 -10.909 1.00 31.00 191 SER A C 1
ATOM 1507 O O . SER A 1 191 ? -1.790 12.506 -11.371 1.00 31.00 191 SER A O 1
ATOM 1509 N N . PRO A 1 192 ? -2.530 13.624 -9.574 1.00 34.34 192 PRO A N 1
ATOM 1510 C CA . PRO A 1 192 ? -1.973 12.680 -8.606 1.00 34.34 192 PRO A CA 1
ATOM 1511 C C . PRO A 1 192 ? -3.013 11.630 -8.205 1.00 34.34 192 PRO A C 1
ATOM 1513 O O . PRO A 1 192 ? -4.131 11.993 -7.839 1.00 34.34 192 PRO A O 1
ATOM 1516 N N . LEU A 1 193 ? -2.650 10.341 -8.234 1.00 35.53 193 LEU A N 1
ATOM 1517 C CA . LEU A 1 193 ? -3.592 9.247 -8.013 1.00 35.53 193 LEU A CA 1
ATOM 1518 C C . LEU A 1 193 ? -3.031 8.108 -7.044 1.00 35.53 193 LEU A C 1
ATOM 1520 O O . LEU A 1 193 ? -1.904 7.675 -7.236 1.00 35.53 193 LEU A O 1
ATOM 1524 N N . TRP A 1 194 ? -3.741 7.691 -5.953 1.00 39.16 194 TRP A N 1
ATOM 1525 C CA . TRP A 1 194 ? -3.424 6.740 -4.831 1.00 39.16 194 TRP A CA 1
ATOM 1526 C C . TRP A 1 194 ? -4.522 5.677 -4.527 1.00 39.16 194 TRP A C 1
ATOM 1528 O O . TRP A 1 194 ? -5.674 5.893 -4.885 1.00 39.16 194 TRP A O 1
ATOM 1538 N N . SER A 1 195 ? -4.236 4.595 -3.768 1.00 35.44 195 SER A N 1
ATOM 1539 C CA . SER A 1 195 ? -5.187 3.479 -3.507 1.00 35.44 195 SER A CA 1
ATOM 1540 C C . SER A 1 195 ? -5.075 2.800 -2.123 1.00 35.44 195 SER A C 1
ATOM 1542 O O . SER A 1 195 ? -4.019 2.818 -1.500 1.00 35.44 195 SER A O 1
ATOM 1544 N N . LEU A 1 196 ? -6.158 2.175 -1.641 1.00 42.56 196 LEU A N 1
ATOM 1545 C CA . LEU A 1 196 ? -6.253 1.466 -0.351 1.00 42.56 196 LEU A CA 1
ATOM 1546 C C . LEU A 1 196 ? -6.362 -0.059 -0.561 1.00 42.56 196 LEU A C 1
ATOM 1548 O O . LEU A 1 196 ? -7.021 -0.533 -1.482 1.00 42.56 196 LEU A O 1
ATOM 1552 N N . LEU A 1 197 ? -5.751 -0.849 0.313 1.00 55.22 197 LEU A N 1
ATOM 1553 C CA . LEU A 1 197 ? -5.870 -2.304 0.357 1.00 55.22 197 LEU A CA 1
ATOM 1554 C C . LEU A 1 197 ? -6.351 -2.706 1.758 1.00 55.22 197 LEU A C 1
ATOM 1556 O O . LEU A 1 197 ? -5.716 -2.370 2.746 1.00 55.22 197 LEU A O 1
ATOM 1560 N N . ALA A 1 198 ? -7.475 -3.407 1.871 1.00 51.91 198 ALA A N 1
ATOM 1561 C CA . ALA A 1 198 ? -7.925 -3.993 3.131 1.00 51.91 198 ALA A CA 1
ATOM 1562 C C . ALA A 1 198 ? -7.713 -5.509 3.069 1.00 51.91 198 ALA A C 1
ATOM 1564 O O . ALA A 1 198 ? -8.234 -6.176 2.177 1.00 51.91 198 ALA A O 1
ATOM 1565 N N . ILE A 1 199 ? -6.941 -6.057 4.001 1.00 51.53 199 ILE A N 1
ATOM 1566 C CA . ILE A 1 199 ? -6.672 -7.492 4.096 1.00 51.53 199 ILE A CA 1
ATOM 1567 C C . ILE A 1 199 ? -7.277 -8.002 5.401 1.00 51.53 199 ILE A C 1
ATOM 1569 O O . ILE A 1 199 ? -6.975 -7.509 6.484 1.00 51.53 199 ILE A O 1
ATOM 1573 N N . PHE A 1 200 ? -8.149 -8.996 5.309 1.00 33.59 200 PHE A N 1
ATOM 1574 C CA . PHE A 1 200 ? -8.706 -9.695 6.456 1.00 33.59 200 PHE A CA 1
ATOM 1575 C C . PHE A 1 200 ? -7.820 -10.909 6.753 1.00 33.59 200 PHE A C 1
ATOM 1577 O O . PHE A 1 200 ? -7.671 -11.815 5.928 1.00 33.59 200 PHE A O 1
ATOM 1584 N N . GLY A 1 201 ? -7.206 -10.899 7.936 1.00 26.84 201 GLY A N 1
ATOM 1585 C CA . GLY A 1 201 ? -6.414 -11.991 8.481 1.00 26.84 201 GLY A CA 1
ATOM 1586 C C . GLY A 1 201 ? -7.314 -13.163 8.860 1.00 26.84 201 GLY A C 1
ATOM 1587 O O . GLY A 1 201 ? -8.113 -13.084 9.797 1.00 26.84 201 GLY A O 1
ATOM 1588 N N . GLY A 1 202 ? -7.188 -14.267 8.123 1.00 25.20 202 GLY A N 1
ATOM 1589 C CA . GLY A 1 202 ? -7.790 -15.547 8.473 1.00 25.20 202 GLY A CA 1
ATOM 1590 C C . GLY A 1 202 ? -7.015 -16.189 9.618 1.00 25.20 202 GLY A C 1
ATOM 1591 O O . GLY A 1 202 ? -6.116 -16.989 9.386 1.00 25.20 202 GLY A O 1
ATOM 1592 N N . GLY A 1 203 ? -7.356 -15.837 10.858 1.00 28.36 203 GLY A N 1
ATOM 1593 C CA . GLY A 1 203 ? -6.837 -16.522 12.038 1.00 28.36 203 GLY A CA 1
ATOM 1594 C C . GLY A 1 203 ? -7.260 -17.991 12.028 1.00 28.36 203 GLY A C 1
ATOM 1595 O O . GLY A 1 203 ? -8.445 -18.298 12.170 1.00 28.36 203 GLY A O 1
ATOM 1596 N N . GLY A 1 204 ? -6.287 -18.889 11.860 1.00 32.28 204 GLY A N 1
ATOM 1597 C CA . GLY A 1 204 ? -6.460 -20.327 12.029 1.00 32.28 204 GLY A CA 1
ATOM 1598 C C . GLY A 1 204 ? -7.093 -20.628 13.386 1.00 32.28 204 GLY A C 1
ATOM 1599 O O . GLY A 1 204 ? -6.558 -20.276 14.436 1.00 32.28 204 GLY A O 1
ATOM 1600 N N . GLY A 1 205 ? -8.273 -21.245 13.350 1.00 32.66 205 GLY A N 1
ATOM 1601 C CA . GLY A 1 205 ? -9.048 -21.589 14.532 1.00 32.66 205 GLY A CA 1
ATOM 1602 C C . GLY A 1 205 ? -8.341 -22.638 15.386 1.00 32.66 205 GLY A C 1
ATOM 1603 O O . GLY A 1 205 ? -8.387 -23.827 15.086 1.00 32.66 205 GLY A O 1
ATOM 1604 N N . GLY A 1 206 ? -7.735 -22.196 16.483 1.00 34.94 206 GLY A N 1
ATOM 1605 C CA . GLY A 1 206 ? -7.459 -23.031 17.644 1.00 34.94 206 GLY A CA 1
ATOM 1606 C C . GLY A 1 206 ? -8.593 -22.905 18.663 1.00 34.94 206 GLY A C 1
ATOM 1607 O O . GLY A 1 206 ? -8.941 -21.795 19.057 1.00 34.94 206 GLY A O 1
ATOM 1608 N N . GLY A 1 207 ? -9.136 -24.040 19.117 1.00 33.75 207 GLY A N 1
ATOM 1609 C CA . GLY A 1 207 ? -9.895 -24.119 20.373 1.00 33.75 207 GLY A CA 1
ATOM 1610 C C . GLY A 1 207 ? -11.358 -24.550 20.263 1.00 33.75 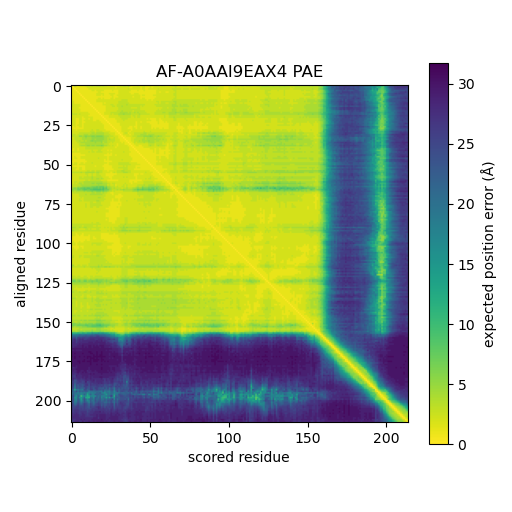207 GLY A C 1
ATOM 1611 O O . GLY A 1 207 ? -12.255 -23.776 20.572 1.00 33.75 207 GLY A O 1
ATOM 1612 N N . GLY A 1 208 ? -11.604 -25.813 19.904 1.00 33.72 208 GLY A N 1
ATOM 1613 C CA . GLY A 1 208 ? -12.889 -26.489 20.114 1.00 33.72 208 GLY A CA 1
ATOM 1614 C C . GLY A 1 208 ? -12.823 -27.464 21.291 1.00 33.72 208 GLY A C 1
ATOM 1615 O O . GLY A 1 208 ? -12.888 -28.671 21.086 1.00 33.72 208 GLY A O 1
ATOM 1616 N N . GLY A 1 209 ? -12.640 -26.954 22.511 1.00 38.72 209 GLY A N 1
ATOM 1617 C CA . GLY A 1 209 ? -12.836 -27.706 23.752 1.00 38.72 209 GLY A CA 1
ATOM 1618 C C . GLY A 1 209 ? -14.124 -27.249 24.436 1.00 38.72 209 GLY A C 1
ATOM 1619 O O . GLY A 1 209 ? -14.211 -26.107 24.871 1.00 38.72 209 GLY A O 1
ATOM 1620 N N . GLY A 1 210 ? -15.119 -28.129 24.532 1.00 35.09 210 GLY A N 1
ATOM 1621 C CA . GLY A 1 210 ? -16.378 -27.874 25.237 1.00 35.09 210 GLY A CA 1
ATOM 1622 C C . GLY A 1 210 ? -17.282 -29.097 25.154 1.00 35.09 210 GLY A C 1
ATOM 1623 O O . GLY A 1 210 ? -17.790 -29.417 24.086 1.00 35.09 210 GLY A O 1
ATOM 1624 N N . GLY A 1 211 ? -17.389 -29.832 26.260 1.00 36.12 211 GLY A N 1
ATOM 1625 C CA . GLY A 1 211 ? -17.941 -31.180 26.289 1.00 36.12 211 GLY A CA 1
ATOM 1626 C C . GLY A 1 211 ? -19.453 -31.308 26.475 1.00 36.12 211 GLY A C 1
ATOM 1627 O O . GLY A 1 211 ? -20.188 -30.336 26.612 1.00 36.12 211 GLY A O 1
ATOM 1628 N N . GLY A 1 212 ? -19.853 -32.578 26.575 1.00 38.12 212 GLY A N 1
ATOM 1629 C CA . GLY A 1 212 ? -21.009 -33.049 27.334 1.00 38.12 212 GLY A CA 1
ATOM 1630 C C . GLY A 1 212 ? -22.367 -33.010 26.636 1.00 38.12 212 GLY A C 1
ATOM 1631 O O . GLY A 1 212 ? -23.049 -31.990 26.661 1.00 38.12 212 GLY A O 1
ATOM 1632 N N . ARG A 1 213 ? -22.820 -34.181 26.167 1.00 41.28 213 ARG A N 1
ATOM 1633 C CA . ARG A 1 213 ? -24.066 -34.855 26.601 1.00 41.28 213 ARG A CA 1
ATOM 1634 C C . ARG A 1 213 ? -24.235 -36.174 25.837 1.00 41.28 213 ARG A C 1
ATOM 1636 O O . ARG A 1 213 ? -24.239 -36.172 24.610 1.00 41.28 213 ARG A O 1
ATOM 1643 N N . GLY A 1 214 ? -24.382 -37.262 26.590 1.00 42.88 214 GLY A N 1
ATOM 1644 C CA . GLY A 1 2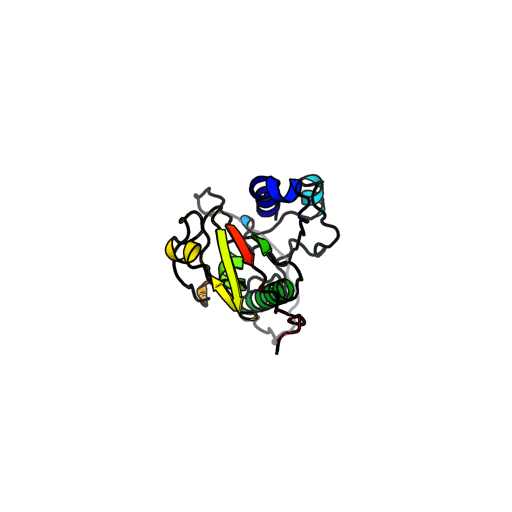14 ? -24.560 -38.638 26.128 1.00 42.88 214 GLY A CA 1
ATOM 1645 C C . GLY A 1 214 ? -24.090 -39.594 27.202 1.00 42.88 214 GLY A C 1
ATOM 1646 O O . GLY A 1 214 ? -22.895 -39.942 27.151 1.00 42.88 214 GLY A O 1
#

Secondary structure (DSSP, 8-state):
-HHHHHHHHHHSHHHHHTT------GGGS-S--SGGGSPPPHHHHHHH-TTS--TTS-TTTT---TTTSSSSHHHHHHHHHHHHHHHHH---S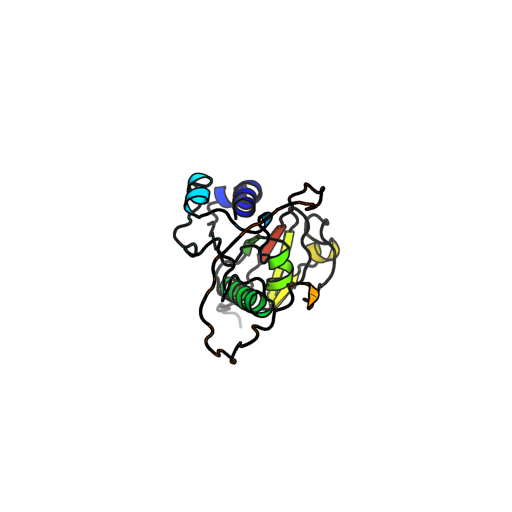EEEEEE-HHHIIIIIIS----TT-EEEEEEETTEEEE-HHHHHHTSTTS-SPPS-----GGGS----------------------------PPP-------EEEEEE--------------

InterPro domains:
  IPR029033 Histidine phosphatase superfamily [G3DSA:3.40.50.1240] (1-128)
  IPR029033 Histidine phosphatase superfamily [SSF53254] (1-122)

Organism: NCBI:txid111012